Protein AF-A0A914YI29-F1 (afdb_monomer)

Solvent-accessible surface area (backbone atoms only — not comparable to full-atom values): 12952 Å² total; per-residue (Å²): 135,90,81,89,79,93,80,72,74,74,67,69,50,45,65,61,48,46,52,54,47,50,47,47,53,50,41,56,63,66,51,67,81,79,68,100,67,96,66,89,79,66,75,76,86,72,54,73,66,59,49,52,52,50,45,52,51,42,49,55,50,53,50,49,49,67,76,62,56,76,72,47,88,89,69,52,54,94,87,50,86,50,83,80,72,47,57,70,70,57,52,50,54,55,60,63,64,54,92,44,72,64,61,55,53,53,46,23,75,72,35,70,71,40,31,53,50,62,73,68,31,43,65,51,32,45,52,53,36,60,72,44,41,54,71,69,64,46,60,74,66,52,48,98,89,34,61,20,64,67,35,38,55,49,48,39,73,76,71,46,74,60,85,78,70,95,67,59,38,25,34,33,72,75,80,63,49,76,32,44,70,95,74,48,73,98,56,94,58,90,82,54,59,65,45,81,50,52,73,65,56,50,51,52,57,62,74,76,106

Mean predicted aligned error: 15.04 Å

Radius of gyration: 23.52 Å; Cα contacts (8 Å, |Δi|>4): 156; chains: 1; bounding box: 47×65×58 Å

Structure (mmCIF, N/CA/C/O backbone):
data_AF-A0A914YI29-F1
#
_entry.id   AF-A0A914YI29-F1
#
loop_
_atom_site.group_PDB
_atom_site.id
_atom_site.type_symbol
_atom_site.label_atom_id
_atom_site.label_alt_id
_atom_site.label_comp_id
_atom_site.label_asym_id
_atom_site.label_entity_id
_atom_site.label_seq_id
_atom_site.pdbx_PDB_ins_code
_atom_site.Cartn_x
_atom_site.Cartn_y
_atom_site.Cartn_z
_atom_site.occupancy
_atom_site.B_iso_or_equiv
_atom_site.auth_seq_id
_atom_site.auth_comp_id
_atom_site.auth_asym_id
_atom_site.auth_atom_id
_atom_site.pdbx_PDB_model_num
ATOM 1 N N . MET A 1 1 ? 18.847 45.736 27.735 1.00 33.72 1 MET A N 1
ATOM 2 C CA . MET A 1 1 ? 18.338 44.422 28.172 1.00 33.72 1 MET A CA 1
ATOM 3 C C . MET A 1 1 ? 17.973 43.650 26.917 1.00 33.72 1 MET A C 1
ATOM 5 O O . MET A 1 1 ? 17.075 44.045 26.189 1.00 33.72 1 MET A O 1
ATOM 9 N N . THR A 1 2 ? 18.811 42.684 26.575 1.00 37.19 2 THR A N 1
ATOM 10 C CA . THR A 1 2 ? 18.717 41.791 25.416 1.00 37.19 2 THR A CA 1
ATOM 11 C C . THR A 1 2 ? 17.516 40.857 25.571 1.00 37.19 2 THR A C 1
ATOM 13 O O . THR A 1 2 ? 17.286 40.416 26.686 1.00 37.19 2 THR A O 1
ATOM 16 N N . PHE A 1 3 ? 16.798 40.535 24.490 1.00 27.36 3 PHE A N 1
ATOM 17 C CA . PHE A 1 3 ? 16.632 39.162 23.977 1.00 27.36 3 PHE A CA 1
ATOM 18 C C . PHE A 1 3 ? 15.954 39.184 22.593 1.00 27.36 3 PHE A C 1
ATOM 20 O O . PHE A 1 3 ? 14.854 39.693 22.409 1.00 27.36 3 PHE A O 1
ATOM 27 N N . ARG A 1 4 ? 16.680 38.634 21.609 1.00 36.56 4 ARG A N 1
ATOM 28 C CA . ARG A 1 4 ? 16.207 38.188 20.289 1.00 36.56 4 ARG A CA 1
ATOM 29 C C . ARG A 1 4 ? 15.127 37.111 20.457 1.00 36.56 4 ARG A C 1
ATOM 31 O O . ARG A 1 4 ? 15.253 36.305 21.371 1.00 36.56 4 ARG A O 1
ATOM 38 N N . LEU A 1 5 ? 14.225 36.986 19.477 1.00 33.84 5 LEU A N 1
ATOM 39 C CA . LEU A 1 5 ? 14.194 35.840 18.546 1.00 33.84 5 LEU A CA 1
ATOM 40 C C . LEU A 1 5 ? 13.129 36.041 17.449 1.00 33.84 5 LEU A C 1
ATOM 42 O O . LEU A 1 5 ? 11.947 35.775 17.629 1.00 33.84 5 LEU A O 1
ATOM 46 N N . ASN A 1 6 ? 13.608 36.460 16.273 1.00 37.84 6 ASN A N 1
ATOM 47 C CA . ASN A 1 6 ? 13.013 36.142 14.974 1.00 37.84 6 ASN A CA 1
ATOM 48 C C . ASN A 1 6 ? 12.936 34.615 14.838 1.00 37.84 6 ASN A C 1
ATOM 50 O O . ASN A 1 6 ? 13.993 33.981 14.778 1.00 37.84 6 ASN A O 1
ATOM 54 N N . LYS A 1 7 ? 11.739 34.015 14.771 1.00 36.34 7 LYS A N 1
ATOM 55 C CA . LYS A 1 7 ? 11.641 32.575 14.467 1.00 36.34 7 LYS A CA 1
ATOM 56 C C . LYS A 1 7 ? 10.339 32.068 13.835 1.00 36.34 7 LYS A C 1
ATOM 58 O O . LYS A 1 7 ? 10.074 30.884 13.936 1.00 36.34 7 LYS A O 1
ATOM 63 N N . THR A 1 8 ? 9.541 32.898 13.160 1.00 37.72 8 THR A N 1
ATOM 64 C CA . THR A 1 8 ? 8.239 32.430 12.628 1.00 37.72 8 THR A CA 1
ATOM 65 C C . THR A 1 8 ? 8.050 32.573 11.121 1.00 37.72 8 THR A C 1
ATOM 67 O O . THR A 1 8 ? 7.036 32.120 10.617 1.00 37.72 8 THR A O 1
ATOM 70 N N . SER A 1 9 ? 8.988 33.151 10.361 1.00 38.81 9 SER A N 1
ATOM 71 C CA . SER A 1 9 ? 8.825 33.255 8.895 1.00 38.81 9 SER A CA 1
ATOM 72 C C . SER A 1 9 ? 9.413 32.081 8.112 1.00 38.81 9 SER A C 1
ATOM 74 O O . SER A 1 9 ? 9.013 31.860 6.978 1.00 38.81 9 SER A O 1
ATOM 76 N N . VAL A 1 10 ? 10.355 31.341 8.698 1.00 40.69 10 VAL A N 1
ATOM 77 C CA . VAL A 1 10 ? 11.088 30.275 7.995 1.00 40.69 10 VAL A CA 1
ATOM 78 C C . VAL A 1 10 ? 10.303 28.964 7.973 1.00 40.69 10 VAL A C 1
ATOM 80 O O . VAL A 1 10 ? 10.467 28.199 7.040 1.00 40.69 10 VAL A O 1
ATOM 83 N N . GLU A 1 11 ? 9.423 28.728 8.950 1.00 41.84 11 GLU A N 1
ATOM 84 C CA . GLU A 1 11 ? 8.627 27.493 9.079 1.00 41.84 11 GLU A CA 1
ATOM 85 C C . GLU A 1 11 ? 7.406 27.458 8.134 1.00 41.84 11 GLU A C 1
ATOM 87 O O . GLU A 1 11 ? 6.948 26.389 7.741 1.00 41.84 11 GLU A O 1
ATOM 92 N N . LYS A 1 12 ? 6.924 28.638 7.717 1.00 46.75 12 LYS A N 1
ATOM 93 C CA . LYS A 1 12 ? 5.677 28.857 6.957 1.00 46.75 12 LYS A CA 1
ATOM 94 C C . LYS A 1 12 ? 5.705 28.315 5.528 1.00 46.75 12 LYS A C 1
ATOM 96 O O . LYS A 1 12 ? 4.697 27.825 5.039 1.00 46.75 12 LYS A O 1
ATOM 101 N N . ASP A 1 13 ? 6.866 28.357 4.881 1.00 53.09 13 ASP A N 1
ATOM 102 C CA . ASP A 1 13 ? 7.056 27.845 3.518 1.00 53.09 13 ASP A CA 1
ATOM 103 C C . ASP A 1 13 ? 7.507 26.380 3.497 1.00 53.09 13 ASP A C 1
ATOM 105 O O . ASP A 1 13 ? 7.522 25.750 2.442 1.00 53.09 13 ASP A O 1
ATOM 109 N N . VAL A 1 14 ? 7.880 25.806 4.649 1.00 54.84 14 VAL A N 1
ATOM 110 C CA . VAL A 1 14 ? 8.603 24.529 4.684 1.00 54.84 14 VAL A CA 1
ATOM 111 C C . VAL A 1 14 ? 7.781 23.425 4.059 1.00 54.84 14 VAL A C 1
ATOM 113 O O . VAL A 1 14 ? 8.337 22.692 3.269 1.00 54.84 14 VAL A O 1
ATOM 116 N N . HIS A 1 15 ? 6.484 23.288 4.324 1.00 56.03 15 HIS A N 1
ATOM 117 C CA . HIS A 1 15 ? 5.750 22.095 3.882 1.00 56.03 15 HIS A CA 1
ATOM 118 C C . HIS A 1 15 ? 5.372 22.098 2.394 1.00 56.03 15 HIS A C 1
ATOM 120 O O . HIS A 1 15 ? 5.515 21.068 1.734 1.00 56.03 15 HIS A O 1
ATOM 126 N N . VAL A 1 16 ? 4.946 23.238 1.839 1.00 60.00 16 VAL A N 1
ATOM 127 C CA . VAL A 1 16 ? 4.650 23.367 0.398 1.00 60.00 16 VAL A CA 1
ATOM 128 C C . VAL A 1 16 ? 5.946 23.417 -0.407 1.00 60.00 16 VAL A C 1
ATOM 130 O O . VAL A 1 16 ? 6.04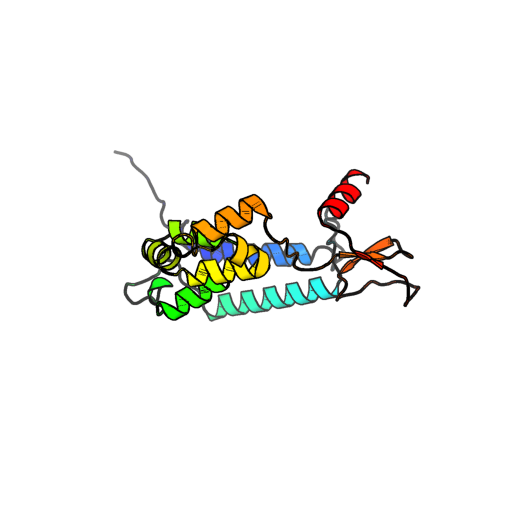6 22.752 -1.441 1.00 60.00 16 VAL A O 1
ATOM 133 N N . SER A 1 17 ? 6.964 24.123 0.100 1.00 62.38 17 SER A N 1
ATOM 134 C CA . SER A 1 17 ? 8.313 24.084 -0.463 1.00 62.38 17 SER A CA 1
ATOM 135 C C . SER A 1 17 ? 8.890 22.672 -0.390 1.00 62.38 17 SER A C 1
ATOM 137 O O . SER A 1 17 ? 9.366 22.188 -1.401 1.00 62.38 17 SER A O 1
ATOM 139 N N . THR A 1 18 ? 8.721 21.940 0.717 1.00 70.62 18 THR A N 1
ATOM 140 C CA . THR A 1 18 ? 9.163 20.539 0.863 1.00 70.62 18 THR A CA 1
ATOM 141 C C . THR A 1 18 ? 8.422 19.630 -0.106 1.00 70.62 18 THR A C 1
ATOM 143 O O . THR A 1 18 ? 9.051 18.786 -0.724 1.00 70.62 18 THR A O 1
ATOM 146 N N . ALA A 1 19 ? 7.107 19.776 -0.293 1.00 69.50 19 ALA A N 1
ATOM 147 C CA . ALA A 1 19 ? 6.370 18.957 -1.255 1.00 69.50 19 ALA A CA 1
ATOM 148 C C . ALA A 1 19 ? 6.844 19.216 -2.695 1.00 69.50 19 ALA A C 1
ATOM 150 O O . ALA A 1 19 ? 7.154 18.274 -3.425 1.00 69.50 19 ALA A O 1
ATOM 151 N N . ARG A 1 20 ? 6.969 20.489 -3.089 1.00 75.00 20 ARG A N 1
ATOM 152 C CA . ARG A 1 20 ? 7.483 20.883 -4.409 1.00 75.00 20 ARG A CA 1
ATOM 153 C C . ARG A 1 20 ? 8.946 20.464 -4.589 1.00 75.00 20 ARG A C 1
ATOM 155 O O . ARG A 1 20 ? 9.303 19.949 -5.642 1.00 75.00 20 ARG A O 1
ATOM 162 N N . GLU A 1 21 ? 9.773 20.622 -3.564 1.00 76.75 21 GLU A N 1
ATOM 163 C CA . GLU A 1 21 ? 11.173 20.197 -3.527 1.00 76.75 21 GLU A CA 1
ATOM 164 C C . GLU A 1 21 ? 11.288 18.678 -3.631 1.00 76.75 21 GLU A C 1
ATOM 166 O O . GLU A 1 21 ? 12.097 18.198 -4.410 1.00 76.75 21 GLU A O 1
ATOM 171 N N . LEU A 1 22 ? 10.463 17.904 -2.924 1.00 78.06 22 LEU A N 1
ATOM 172 C CA . LEU A 1 22 ? 10.454 16.444 -3.007 1.00 78.06 22 LEU A CA 1
ATOM 173 C C . LEU A 1 22 ? 10.064 15.966 -4.407 1.00 78.06 22 LEU A C 1
ATOM 175 O O . LEU A 1 22 ? 10.739 15.088 -4.945 1.00 78.06 22 LEU A O 1
ATOM 179 N N . VAL A 1 23 ? 9.025 16.554 -5.011 1.00 78.25 23 VAL A N 1
ATOM 180 C C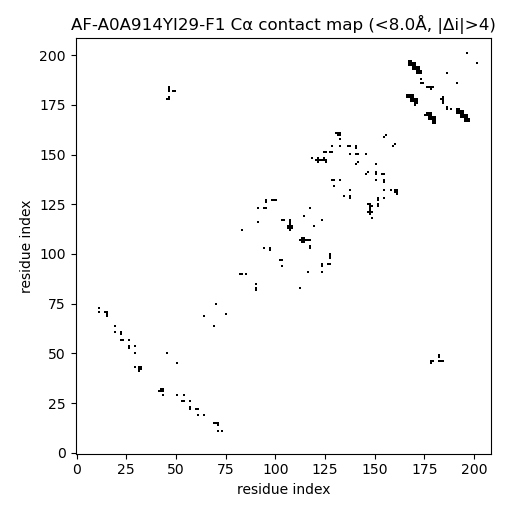A . VAL A 1 23 ? 8.595 16.215 -6.379 1.00 78.25 23 VAL A CA 1
ATOM 181 C C . VAL A 1 23 ? 9.669 16.604 -7.397 1.00 78.25 23 VAL A C 1
ATOM 183 O O . VAL A 1 23 ? 10.024 15.787 -8.245 1.00 78.25 23 VAL A O 1
ATOM 186 N N . ASN A 1 24 ? 10.265 17.792 -7.269 1.00 75.00 24 ASN A N 1
ATOM 187 C CA . ASN A 1 24 ? 11.366 18.232 -8.129 1.00 75.00 24 ASN A CA 1
ATOM 188 C C . ASN A 1 24 ? 12.625 17.379 -7.941 1.00 75.00 24 ASN A C 1
ATOM 190 O O . ASN A 1 24 ? 13.273 17.005 -8.913 1.00 75.00 24 ASN A O 1
ATOM 194 N N . ARG A 1 25 ? 12.983 17.028 -6.705 1.00 74.62 25 ARG A N 1
ATOM 195 C CA . ARG A 1 25 ? 14.146 16.186 -6.395 1.00 74.62 25 ARG A CA 1
ATOM 196 C C . ARG A 1 25 ? 13.960 14.770 -6.924 1.00 74.62 25 ARG A C 1
ATOM 198 O O . ARG A 1 25 ? 14.922 14.146 -7.361 1.00 74.62 25 ARG A O 1
ATOM 205 N N . PHE A 1 26 ? 12.732 14.263 -6.890 1.00 74.50 26 PHE A N 1
ATOM 206 C CA . PHE A 1 26 ? 12.396 12.984 -7.495 1.00 74.50 26 PHE A CA 1
ATOM 207 C C . PHE A 1 26 ? 12.487 13.058 -9.027 1.00 74.50 26 PHE A C 1
ATOM 209 O O . PHE A 1 26 ? 13.208 12.257 -9.613 1.00 74.50 26 PHE A O 1
ATOM 216 N N . GLY A 1 27 ? 11.869 14.059 -9.665 1.00 68.31 27 GLY A N 1
ATOM 217 C CA . GLY A 1 27 ? 11.932 14.262 -11.119 1.00 68.31 27 GLY A CA 1
ATOM 218 C C . GLY A 1 27 ? 13.358 14.468 -11.643 1.00 68.31 27 GLY A C 1
ATOM 219 O O . GLY A 1 27 ? 13.805 13.739 -12.520 1.00 68.31 27 GLY A O 1
ATOM 220 N N . THR A 1 28 ? 14.132 15.368 -11.034 1.00 70.62 28 THR A N 1
ATOM 221 C CA . THR A 1 28 ? 15.552 15.588 -11.383 1.00 70.62 28 THR A CA 1
ATOM 222 C C . THR A 1 28 ? 16.412 14.340 -11.157 1.00 70.62 28 THR A C 1
ATOM 224 O O . THR A 1 28 ? 17.338 14.071 -11.921 1.00 70.62 28 THR A O 1
ATOM 227 N N . GLY A 1 29 ? 16.084 13.527 -10.147 1.00 64.00 29 GLY A N 1
ATOM 228 C CA . GLY A 1 29 ? 16.699 12.218 -9.926 1.00 64.00 29 GLY A CA 1
ATOM 229 C C . GLY A 1 29 ? 16.414 11.200 -11.039 1.00 64.00 29 GLY A C 1
ATOM 230 O O . GLY A 1 29 ? 17.231 10.305 -11.254 1.00 64.00 29 GLY A O 1
ATOM 231 N N . LEU A 1 30 ? 15.299 11.353 -11.760 1.00 63.44 30 LEU A N 1
ATOM 232 C CA . LEU A 1 30 ? 14.899 10.540 -12.914 1.00 63.44 30 LEU A CA 1
ATOM 233 C C . LEU A 1 30 ? 15.433 11.070 -14.259 1.00 63.44 30 LEU A C 1
ATOM 235 O O . LEU A 1 30 ? 15.471 10.328 -15.236 1.00 63.44 30 LEU A O 1
ATOM 239 N N . GLU A 1 31 ? 15.873 12.324 -14.339 1.00 64.38 31 GLU A N 1
ATOM 240 C CA . GLU A 1 31 ? 16.413 12.924 -15.574 1.00 64.38 31 GLU A CA 1
ATOM 241 C C . GLU A 1 31 ? 17.914 12.663 -15.782 1.00 64.38 31 GLU A C 1
ATOM 243 O O . GLU A 1 31 ? 18.455 12.963 -16.851 1.00 64.38 31 GLU A O 1
ATOM 248 N N . GLY A 1 32 ? 18.585 12.057 -14.794 1.00 53.44 32 GLY A N 1
ATOM 249 C CA . GLY A 1 32 ? 20.039 11.866 -14.697 1.00 53.44 32 GLY A CA 1
ATOM 250 C C . GLY A 1 32 ? 20.739 11.057 -15.800 1.00 53.44 32 GLY A C 1
ATOM 251 O O . GLY A 1 32 ? 21.874 10.643 -15.592 1.00 53.44 32 GLY A O 1
ATOM 252 N N . ASN A 1 33 ? 20.112 10.824 -16.957 1.00 49.88 33 ASN A N 1
ATOM 253 C CA . ASN A 1 33 ? 20.742 10.212 -18.132 1.00 49.88 33 ASN A CA 1
ATOM 254 C C . ASN A 1 33 ? 20.257 10.746 -19.498 1.00 49.88 33 ASN A C 1
ATOM 256 O O . ASN A 1 33 ? 20.594 10.144 -20.516 1.00 49.88 33 ASN A O 1
ATOM 260 N N . ILE A 1 34 ? 19.498 11.847 -19.578 1.00 47.50 34 ILE A N 1
ATOM 261 C CA . ILE A 1 34 ? 18.948 12.295 -20.879 1.00 47.50 34 ILE A CA 1
ATOM 262 C C . ILE A 1 34 ? 19.820 13.361 -21.570 1.00 47.50 34 ILE A C 1
ATOM 264 O O . ILE A 1 34 ? 19.750 13.513 -22.787 1.00 47.50 34 ILE A O 1
ATOM 268 N N . ALA A 1 35 ? 20.720 14.042 -20.856 1.00 39.81 35 ALA A N 1
ATOM 269 C CA . ALA A 1 35 ? 21.526 15.110 -21.450 1.00 39.81 35 ALA A CA 1
ATOM 270 C C . ALA A 1 35 ? 22.974 15.114 -20.944 1.00 39.81 35 ALA A C 1
ATOM 272 O O . ALA A 1 35 ? 23.287 15.823 -19.999 1.00 39.81 35 ALA A O 1
ATOM 273 N N . GLY A 1 36 ? 23.844 14.319 -21.579 1.00 40.59 36 GLY A N 1
ATOM 274 C CA . GLY A 1 36 ? 25.259 14.618 -21.885 1.00 40.59 36 GLY A CA 1
ATOM 275 C C . GLY A 1 36 ? 26.197 15.304 -20.871 1.00 40.59 36 GLY A C 1
ATOM 276 O O . GLY A 1 36 ? 27.252 15.766 -21.298 1.00 40.59 36 GLY A O 1
ATOM 277 N N . VAL A 1 37 ? 25.881 15.396 -19.578 1.00 39.06 37 VAL A N 1
ATOM 278 C CA . VAL A 1 37 ? 26.699 16.093 -18.575 1.00 39.06 37 VAL A CA 1
ATOM 279 C C . VAL A 1 37 ? 27.189 15.104 -17.524 1.00 39.06 37 VAL A C 1
ATOM 281 O O . VAL A 1 37 ? 26.423 14.473 -16.799 1.00 39.06 37 VAL A O 1
ATOM 284 N N . THR A 1 38 ? 28.511 14.975 -17.469 1.00 38.50 38 THR A N 1
ATOM 285 C CA . THR A 1 38 ? 29.280 14.073 -16.615 1.00 38.50 38 THR A CA 1
ATOM 286 C C . THR A 1 38 ? 29.156 14.450 -15.132 1.00 38.50 38 THR A C 1
ATOM 288 O O . THR A 1 38 ? 29.953 15.221 -14.609 1.00 38.50 38 THR A O 1
ATOM 291 N N . PHE A 1 39 ? 28.186 13.861 -14.435 1.00 39.09 39 PHE A N 1
ATOM 292 C CA . PHE A 1 39 ? 28.189 13.692 -12.974 1.00 39.09 39 PHE A CA 1
ATOM 293 C C . PHE A 1 39 ? 28.214 12.190 -12.644 1.00 39.09 39 PHE A C 1
ATOM 295 O O . PHE A 1 39 ? 27.844 11.383 -13.501 1.00 39.09 39 PHE A O 1
ATOM 302 N N . PRO A 1 40 ? 28.702 11.762 -11.460 1.00 40.06 40 PRO A N 1
ATOM 303 C CA . PRO A 1 40 ? 28.999 10.358 -11.191 1.00 40.06 40 PRO A CA 1
ATOM 304 C C . PRO A 1 40 ? 27.724 9.506 -11.233 1.00 40.06 40 PRO A C 1
ATOM 306 O O . PRO A 1 40 ? 26.950 9.462 -10.283 1.00 40.06 40 PRO A O 1
ATOM 309 N N . LYS A 1 41 ? 27.529 8.863 -12.390 1.00 41.53 41 LYS A N 1
ATOM 310 C CA . LYS A 1 41 ? 26.745 7.667 -12.723 1.00 41.53 41 LYS A CA 1
ATOM 311 C C . LYS A 1 41 ? 25.781 7.182 -11.628 1.00 41.53 41 LYS A C 1
ATOM 313 O O . LYS A 1 41 ? 25.932 6.079 -11.106 1.00 41.53 41 LYS A O 1
ATOM 318 N N . ARG A 1 42 ? 24.727 7.948 -11.333 1.00 44.72 42 ARG A N 1
ATOM 319 C CA . ARG A 1 42 ? 23.535 7.389 -10.680 1.00 44.72 42 ARG A CA 1
ATOM 320 C C . ARG A 1 42 ? 22.725 6.699 -11.775 1.00 44.72 42 ARG A C 1
ATOM 322 O O . ARG A 1 42 ? 21.900 7.308 -12.438 1.00 44.72 42 ARG A O 1
ATOM 329 N N . SER A 1 43 ? 23.065 5.438 -12.043 1.00 47.50 43 SER A N 1
ATOM 330 C CA . SER A 1 43 ? 22.349 4.595 -13.001 1.00 47.50 43 SER A CA 1
ATOM 331 C C . SER A 1 43 ? 20.890 4.493 -12.572 1.00 47.50 43 SER A C 1
ATOM 333 O O . SER A 1 43 ? 20.586 3.806 -11.599 1.00 47.50 43 SER A O 1
ATOM 335 N N . ILE A 1 44 ? 19.989 5.163 -13.285 1.00 51.47 44 ILE A N 1
ATOM 336 C CA . ILE A 1 44 ? 18.557 4.917 -13.141 1.00 51.47 44 ILE A CA 1
ATOM 337 C C . ILE A 1 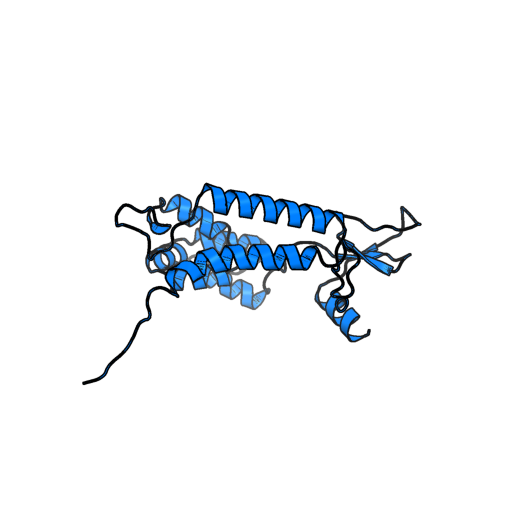44 ? 18.321 3.487 -13.623 1.00 51.47 44 ILE A C 1
ATOM 339 O O . ILE A 1 44 ? 18.462 3.181 -14.805 1.00 51.47 44 ILE A O 1
ATOM 343 N N . VAL A 1 45 ? 18.044 2.590 -12.682 1.00 51.47 45 VAL A N 1
ATOM 344 C CA . VAL A 1 45 ? 17.647 1.214 -12.973 1.00 51.47 45 VAL A CA 1
ATOM 345 C C . VAL A 1 45 ? 16.153 1.271 -13.279 1.00 51.47 45 VAL A C 1
ATOM 347 O O . VAL A 1 45 ? 15.357 1.530 -12.382 1.00 51.47 45 VAL A O 1
ATOM 350 N N . GLY A 1 46 ? 15.774 1.129 -14.549 1.00 56.91 46 GLY A N 1
ATOM 351 C CA . GLY A 1 46 ? 14.407 1.395 -15.008 1.00 56.91 46 GLY A CA 1
ATOM 352 C C . GLY A 1 46 ? 14.242 1.202 -16.513 1.00 56.91 46 GLY A C 1
ATOM 353 O O . GLY A 1 46 ? 15.208 1.351 -17.260 1.00 56.91 46 GLY A O 1
ATOM 354 N N . SER A 1 47 ? 13.027 0.898 -16.983 1.00 64.06 47 SER A N 1
ATOM 355 C CA . SER A 1 47 ? 12.721 1.040 -18.413 1.00 64.06 47 SER A CA 1
ATOM 356 C C . SER A 1 47 ? 12.537 2.532 -18.754 1.00 64.06 47 SER A C 1
ATOM 358 O O . SER A 1 47 ? 11.982 3.276 -17.938 1.00 64.06 47 SER A O 1
ATOM 360 N N . PRO A 1 48 ? 12.941 3.001 -19.951 1.00 65.69 48 PRO A N 1
ATOM 361 C CA . PRO A 1 48 ? 12.716 4.392 -20.365 1.00 65.69 48 PRO A CA 1
ATOM 362 C C . PRO A 1 48 ? 11.235 4.803 -20.334 1.00 65.69 48 PRO A C 1
ATOM 364 O O . PRO A 1 48 ? 10.908 5.961 -20.087 1.00 65.69 48 PRO A O 1
ATOM 367 N N . GLN A 1 49 ? 10.334 3.837 -20.537 1.00 66.06 49 GLN A N 1
ATOM 368 C CA . GLN A 1 49 ? 8.889 4.039 -20.470 1.00 66.06 49 GLN A CA 1
ATOM 369 C C . GLN A 1 49 ? 8.425 4.374 -19.045 1.00 66.06 49 GLN A C 1
ATOM 371 O O . GLN A 1 49 ? 7.705 5.356 -18.871 1.00 66.06 49 GLN A O 1
ATOM 376 N N . ILE A 1 50 ? 8.901 3.644 -18.026 1.00 68.00 50 ILE A N 1
ATOM 377 C CA . ILE A 1 50 ? 8.587 3.928 -16.612 1.00 68.00 50 ILE A CA 1
ATOM 378 C C . ILE A 1 50 ? 9.066 5.331 -16.237 1.00 68.00 50 ILE A C 1
ATOM 380 O O . ILE A 1 50 ? 8.320 6.101 -15.636 1.00 68.00 50 ILE A O 1
ATOM 384 N N . VAL A 1 51 ? 10.288 5.685 -16.639 1.00 72.06 51 VAL A N 1
ATOM 385 C CA . VAL A 1 51 ? 10.861 7.012 -16.371 1.00 72.06 51 VAL A CA 1
ATOM 386 C C . VAL A 1 51 ? 9.997 8.110 -16.996 1.00 72.06 51 VAL A C 1
ATOM 388 O O . VAL A 1 51 ? 9.631 9.062 -16.312 1.00 72.06 51 VAL A O 1
ATOM 391 N N . SER A 1 52 ? 9.589 7.950 -18.259 1.00 74.06 52 SER A N 1
ATOM 392 C CA . SER A 1 52 ? 8.720 8.924 -18.935 1.00 74.06 52 SER A CA 1
ATOM 393 C C . SER A 1 52 ? 7.342 9.067 -18.274 1.00 74.06 52 SER A C 1
ATOM 395 O O . SER A 1 52 ? 6.843 10.180 -18.116 1.00 74.06 52 SER A O 1
ATOM 397 N N . GLN A 1 53 ? 6.747 7.959 -17.819 1.00 78.44 53 GLN A N 1
ATOM 398 C CA . GLN A 1 53 ? 5.458 7.964 -17.128 1.00 78.44 53 GLN A CA 1
ATOM 399 C C . GLN A 1 53 ? 5.552 8.651 -15.760 1.00 78.44 53 GLN A C 1
ATOM 401 O O . GLN A 1 53 ? 4.663 9.419 -15.379 1.00 78.44 53 GLN A O 1
ATOM 406 N N . GLN A 1 54 ? 6.630 8.392 -15.018 1.00 78.56 54 GLN A N 1
ATOM 407 C CA . GLN A 1 54 ? 6.871 9.019 -13.722 1.00 78.56 54 GLN A CA 1
ATOM 408 C C . GLN A 1 54 ? 7.141 10.518 -13.864 1.00 78.56 54 GLN A C 1
ATOM 410 O O . GLN A 1 54 ? 6.554 11.294 -13.115 1.00 78.56 54 GLN A O 1
ATOM 415 N N . LEU A 1 55 ? 7.919 10.941 -14.867 1.00 80.50 55 LEU A N 1
ATOM 416 C CA . LEU A 1 55 ? 8.123 12.360 -15.180 1.00 80.50 55 LEU A CA 1
ATOM 417 C C . LEU A 1 55 ? 6.805 13.066 -15.527 1.00 80.50 55 LEU A C 1
ATOM 419 O O . LEU A 1 55 ? 6.527 14.138 -14.990 1.00 80.50 55 LEU A O 1
ATOM 423 N N . GLY A 1 56 ? 5.950 12.442 -16.344 1.00 81.62 56 GLY A N 1
ATOM 424 C CA . GLY A 1 56 ? 4.616 12.978 -16.637 1.00 81.62 56 GLY A CA 1
ATOM 425 C C . GLY A 1 56 ? 3.740 13.095 -15.385 1.00 81.62 56 GLY A C 1
ATOM 426 O O . GLY A 1 56 ? 3.057 14.096 -15.189 1.00 81.62 56 GLY A O 1
ATOM 427 N N . SER A 1 57 ? 3.813 12.111 -14.485 1.00 82.50 57 SER A N 1
ATOM 428 C CA . SER A 1 57 ? 3.103 12.154 -13.201 1.00 82.50 57 SER A CA 1
ATOM 429 C C . SER A 1 57 ? 3.614 13.283 -12.301 1.00 82.50 57 SER A C 1
ATOM 431 O O . SER A 1 57 ? 2.811 13.981 -11.686 1.00 82.50 57 SER A O 1
ATOM 433 N N . CYS A 1 58 ? 4.931 13.508 -12.253 1.00 82.25 58 CYS A N 1
ATOM 434 C CA . CYS A 1 58 ? 5.526 14.636 -11.538 1.00 82.25 58 CYS A CA 1
ATOM 435 C C . CYS A 1 58 ? 5.065 15.978 -12.106 1.00 82.25 58 CYS A C 1
ATOM 437 O O . CYS A 1 58 ? 4.680 16.842 -11.323 1.00 82.25 58 CYS A O 1
ATOM 439 N N . SER A 1 59 ? 5.044 16.133 -13.434 1.00 82.94 59 SER A N 1
ATOM 440 C CA . SER A 1 59 ? 4.537 17.347 -14.086 1.00 82.94 59 SER A CA 1
ATOM 441 C C . SER A 1 59 ? 3.093 17.627 -13.678 1.00 82.94 59 SER A C 1
ATOM 443 O O . SER A 1 59 ? 2.807 18.692 -13.144 1.00 82.94 59 SER A O 1
ATOM 445 N N . ASN A 1 60 ? 2.212 16.630 -13.800 1.00 86.94 60 ASN A N 1
ATOM 446 C CA . ASN A 1 60 ? 0.804 16.772 -13.425 1.00 86.94 60 ASN A CA 1
ATOM 447 C C . ASN A 1 60 ? 0.629 17.165 -11.948 1.00 86.94 60 ASN A C 1
ATOM 449 O O . ASN A 1 60 ? -0.253 17.949 -11.604 1.00 86.94 60 ASN A O 1
ATOM 453 N N . LEU A 1 61 ? 1.459 16.618 -11.053 1.00 83.06 61 LEU A N 1
ATOM 454 C CA . LEU A 1 61 ? 1.435 16.977 -9.635 1.00 83.06 61 LEU A CA 1
ATOM 455 C C . LEU A 1 61 ? 1.917 18.411 -9.397 1.00 83.06 61 LEU A C 1
ATOM 457 O O . LEU A 1 61 ? 1.340 19.109 -8.566 1.00 83.06 61 LEU A O 1
ATOM 461 N N . LEU A 1 62 ? 2.946 18.865 -10.114 1.00 82.44 62 LEU A N 1
ATOM 462 C CA . LEU A 1 62 ? 3.426 20.246 -10.034 1.00 82.44 62 LEU A CA 1
ATOM 463 C C . LEU A 1 62 ? 2.384 21.238 -10.561 1.00 82.44 62 LEU A C 1
ATOM 465 O O . LEU A 1 62 ? 2.200 22.293 -9.944 1.00 82.44 62 LEU A O 1
ATOM 469 N N . ASP A 1 63 ? 1.672 20.881 -11.629 1.00 83.81 63 ASP A N 1
ATOM 470 C CA . ASP A 1 63 ? 0.559 21.664 -12.170 1.00 83.81 63 ASP A CA 1
ATOM 471 C C . ASP A 1 63 ? -0.574 21.756 -11.141 1.00 83.81 63 ASP A C 1
ATOM 473 O O . ASP A 1 63 ? -0.986 22.854 -10.771 1.00 83.81 63 ASP A O 1
ATOM 477 N N . LEU A 1 64 ? -0.978 20.625 -10.548 1.00 82.69 64 LEU A N 1
ATOM 478 C CA . LEU A 1 64 ? -1.984 20.588 -9.481 1.00 82.69 64 LEU A CA 1
ATOM 479 C C . LEU A 1 64 ? -1.594 21.426 -8.256 1.00 82.69 64 LEU A C 1
ATOM 481 O O . LEU A 1 64 ? -2.435 22.146 -7.718 1.00 82.69 64 LEU A O 1
ATOM 485 N N . ILE A 1 65 ? -0.338 21.352 -7.799 1.00 80.06 65 ILE A N 1
ATOM 486 C CA . ILE A 1 65 ? 0.157 22.165 -6.673 1.00 80.06 65 ILE A CA 1
ATOM 487 C C . ILE A 1 65 ? 0.099 23.656 -7.027 1.00 80.06 65 ILE A C 1
ATOM 489 O O . ILE A 1 65 ? -0.220 24.483 -6.171 1.00 80.06 65 ILE A O 1
ATOM 493 N N . SER A 1 66 ? 0.396 24.004 -8.279 1.00 78.75 66 SER A N 1
ATOM 494 C CA . SER A 1 66 ? 0.411 25.390 -8.752 1.00 78.75 66 SER A CA 1
ATOM 495 C C . SER A 1 66 ? -0.999 25.959 -8.929 1.00 78.75 66 SER A C 1
ATOM 497 O O . SER A 1 66 ? -1.236 27.100 -8.536 1.00 78.75 66 SER A O 1
ATOM 499 N N . GLU A 1 67 ? -1.942 25.161 -9.434 1.00 77.94 67 GLU A N 1
ATOM 500 C CA . GLU A 1 67 ? -3.354 25.535 -9.579 1.00 77.94 67 GLU A CA 1
ATOM 501 C C . GLU A 1 67 ? -4.078 25.633 -8.233 1.00 77.94 67 GLU A C 1
ATOM 503 O O . GLU A 1 67 ? -4.843 26.567 -7.996 1.00 77.94 67 GLU A O 1
ATOM 508 N N . ARG A 1 68 ? -3.873 24.651 -7.347 1.00 72.38 68 ARG A N 1
ATOM 509 C CA . ARG A 1 68 ? -4.645 24.526 -6.102 1.00 72.38 68 ARG A CA 1
ATOM 510 C C . ARG A 1 68 ? -4.070 25.320 -4.937 1.00 72.38 68 ARG A C 1
ATOM 512 O O . ARG A 1 68 ? -4.800 25.503 -3.969 1.00 72.38 68 ARG A O 1
ATOM 519 N N . GLN A 1 69 ? -2.806 25.747 -5.018 1.00 68.19 69 GLN A N 1
ATOM 520 C CA . GLN A 1 69 ? -2.083 26.483 -3.970 1.00 68.19 69 GLN A CA 1
ATOM 521 C C . GLN A 1 69 ? -2.436 25.995 -2.554 1.00 68.19 69 GLN A C 1
ATOM 523 O O . GLN A 1 69 ? -3.054 26.731 -1.779 1.00 68.19 69 GLN A O 1
ATOM 528 N N . PRO A 1 70 ? -2.119 24.728 -2.223 1.00 64.69 70 PRO A N 1
ATOM 529 C CA . PRO A 1 70 ? -2.494 24.151 -0.941 1.00 64.69 70 PRO A CA 1
ATOM 530 C C . PRO A 1 70 ? -1.948 25.015 0.199 1.00 64.69 70 PRO A C 1
ATOM 532 O O . PRO A 1 70 ? -0.744 25.244 0.295 1.00 64.69 70 PRO A O 1
ATOM 535 N N . LYS A 1 71 ? -2.854 25.515 1.043 1.00 61.66 71 LYS A N 1
ATOM 536 C CA . LYS A 1 71 ? -2.510 26.341 2.201 1.00 61.66 71 LYS A CA 1
ATOM 537 C C . LYS A 1 71 ? -1.957 25.469 3.319 1.00 61.66 71 LYS A C 1
ATOM 539 O O . LYS A 1 71 ? -2.401 24.338 3.520 1.00 61.66 71 LYS A O 1
ATOM 544 N N . THR A 1 72 ? -0.991 26.003 4.053 1.00 60.41 72 THR A N 1
ATOM 545 C CA . THR A 1 72 ? -0.458 25.349 5.250 1.00 60.41 72 THR A CA 1
ATOM 546 C C . THR A 1 72 ? -1.402 25.543 6.441 1.00 60.41 72 THR A C 1
ATOM 548 O O . THR A 1 72 ? -2.232 26.450 6.433 1.00 60.41 72 THR A O 1
ATOM 551 N N . LEU A 1 73 ? -1.251 24.733 7.498 1.00 55.84 73 LEU A N 1
ATOM 552 C CA . LEU A 1 73 ? -1.984 24.902 8.769 1.00 55.84 73 LEU A CA 1
ATOM 553 C C . LEU A 1 73 ? -1.751 26.278 9.423 1.00 55.84 73 LEU A C 1
ATOM 555 O O . LEU A 1 73 ? -2.524 26.710 10.267 1.00 55.84 73 LEU A O 1
ATOM 559 N N . SER A 1 74 ? -0.674 26.973 9.056 1.00 53.75 74 SER A N 1
ATOM 560 C CA . SER A 1 74 ? -0.386 28.335 9.512 1.00 53.75 74 SER A CA 1
ATOM 561 C C . SER A 1 74 ? -1.108 29.428 8.716 1.00 53.75 74 SER A C 1
ATOM 563 O O . SER A 1 74 ? -1.224 30.542 9.219 1.00 53.75 74 SER A O 1
ATOM 565 N N . ASP A 1 75 ? -1.601 29.115 7.512 1.00 55.56 75 ASP A N 1
ATOM 566 C CA . ASP A 1 75 ? -2.355 30.028 6.636 1.00 55.56 75 ASP A CA 1
ATOM 567 C C . ASP A 1 75 ? -3.856 29.689 6.593 1.00 55.56 75 ASP A C 1
ATOM 569 O O . ASP A 1 75 ? -4.614 30.251 5.793 1.00 55.56 75 ASP A O 1
ATOM 573 N N . SER A 1 76 ? -4.289 28.729 7.415 1.00 57.31 76 SER A N 1
ATOM 574 C CA . SER A 1 76 ? -5.695 28.384 7.569 1.00 57.31 76 SER A CA 1
ATOM 575 C C . SER A 1 76 ? -6.384 29.374 8.506 1.00 57.31 76 SER A C 1
ATOM 577 O O . SER A 1 76 ? -6.037 29.481 9.680 1.00 57.31 76 SER A O 1
ATOM 579 N N . ASN A 1 77 ? -7.391 30.070 7.988 1.00 62.53 77 ASN A N 1
ATOM 580 C CA . ASN A 1 77 ? -8.389 30.784 8.787 1.00 62.53 77 ASN A CA 1
ATOM 581 C C . ASN A 1 77 ? -9.399 29.770 9.364 1.00 62.53 77 ASN A C 1
ATOM 583 O O . ASN A 1 77 ? -9.478 28.663 8.832 1.00 62.53 77 ASN A O 1
ATOM 587 N N . GLU A 1 78 ? -10.217 30.144 10.358 1.00 61.28 78 GLU A N 1
ATOM 588 C CA . GLU A 1 78 ? -11.294 29.268 10.878 1.00 61.28 78 GLU A CA 1
ATOM 589 C C . GLU A 1 78 ? -12.239 28.741 9.780 1.00 61.28 78 GLU A C 1
ATOM 591 O O . GLU A 1 78 ? -12.764 27.642 9.903 1.00 61.28 78 GLU A O 1
ATOM 596 N N . ASP A 1 79 ? -12.380 29.461 8.662 1.00 65.00 79 ASP A N 1
ATOM 597 C CA . ASP A 1 79 ? -13.190 29.044 7.505 1.00 65.00 79 ASP A CA 1
ATOM 598 C C . ASP A 1 79 ? -12.486 28.043 6.561 1.00 65.00 79 ASP A C 1
ATOM 600 O O . ASP 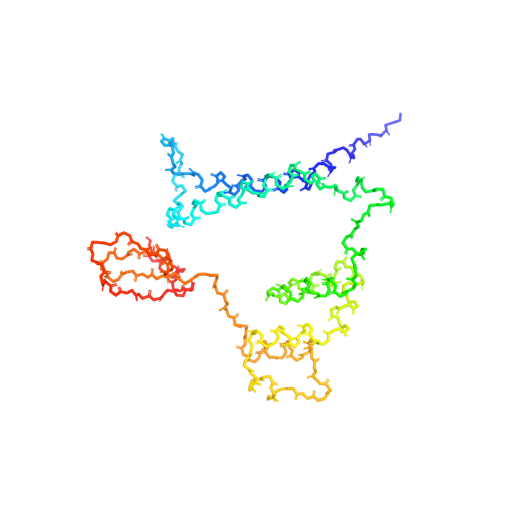A 1 79 ? -13.000 27.705 5.490 1.00 65.00 79 ASP A O 1
ATOM 604 N N . SER A 1 80 ? -11.264 27.614 6.883 1.00 68.38 80 SER A N 1
ATOM 605 C CA . SER A 1 80 ? -10.483 26.736 6.008 1.00 68.38 80 SER A CA 1
ATOM 606 C C . SER A 1 80 ? -10.883 25.287 6.209 1.00 68.38 80 SER A C 1
ATOM 608 O O . SER A 1 80 ? -10.758 24.750 7.302 1.00 68.38 80 SER A O 1
ATOM 610 N N . VAL A 1 81 ? -11.276 24.633 5.117 1.00 70.56 81 VAL A N 1
ATOM 611 C CA . VAL A 1 81 ? -11.605 23.206 5.121 1.00 70.56 81 VAL A CA 1
ATOM 612 C C . VAL A 1 81 ? -10.349 22.390 5.421 1.00 70.56 81 VAL A C 1
ATOM 614 O O . VAL A 1 81 ? -9.412 22.322 4.621 1.00 70.56 81 VAL A O 1
ATOM 617 N N . THR A 1 82 ? -10.345 21.752 6.579 1.00 74.62 82 THR A N 1
ATOM 618 C CA . THR A 1 82 ? -9.354 20.783 7.023 1.00 74.62 82 THR A CA 1
ATOM 619 C C . THR A 1 82 ? -9.766 19.371 6.617 1.00 74.62 82 THR A C 1
ATOM 621 O O . THR A 1 82 ? -10.908 19.084 6.257 1.00 74.62 82 THR A O 1
ATOM 624 N N . PHE A 1 83 ? -8.825 18.434 6.696 1.00 76.75 83 PHE A N 1
ATOM 625 C CA . PHE A 1 83 ? -9.117 17.026 6.432 1.00 76.75 83 PHE A CA 1
ATOM 626 C C . PHE A 1 83 ? -10.181 16.445 7.384 1.00 76.75 83 PHE A C 1
ATOM 628 O O . PHE A 1 83 ? -10.874 15.499 7.017 1.00 76.75 83 PHE A O 1
ATOM 635 N N . LEU A 1 84 ? -10.325 17.009 8.589 1.00 79.50 84 LEU A N 1
ATOM 636 C CA . LEU A 1 84 ? -11.314 16.580 9.581 1.00 79.50 84 LEU A CA 1
ATOM 637 C C . LEU A 1 84 ? -12.727 17.104 9.286 1.00 79.50 84 LEU A C 1
ATOM 639 O O . LEU A 1 84 ? -13.689 16.527 9.787 1.00 79.50 84 LEU A O 1
ATOM 643 N N . ASP A 1 85 ? -12.859 18.122 8.431 1.00 81.62 85 ASP A N 1
ATOM 644 C CA . ASP A 1 85 ? -14.155 18.655 7.985 1.00 81.62 85 ASP A CA 1
ATOM 645 C C . ASP A 1 85 ? -14.815 17.778 6.912 1.00 81.62 85 ASP A C 1
ATOM 647 O O . ASP A 1 85 ? -15.977 17.969 6.544 1.00 81.62 85 ASP A O 1
ATOM 651 N N . LEU A 1 86 ? -14.086 16.782 6.400 1.00 84.88 86 LEU A N 1
ATOM 652 C CA . LEU A 1 86 ? -14.652 15.774 5.517 1.00 84.88 86 LEU A CA 1
ATOM 653 C C . LEU A 1 86 ? -15.641 14.882 6.289 1.00 84.88 86 LEU A C 1
ATOM 655 O O . LEU A 1 86 ? -15.369 14.486 7.425 1.00 84.88 86 LEU A O 1
ATOM 659 N N . PRO A 1 87 ? -16.758 14.461 5.664 1.00 85.44 87 PRO A N 1
ATOM 660 C CA . PRO A 1 87 ? -17.660 13.489 6.267 1.00 85.44 87 PRO A CA 1
ATOM 661 C C . PRO A 1 87 ? -16.910 12.226 6.701 1.00 85.44 87 PRO A C 1
ATOM 663 O O . PRO A 1 87 ? -16.028 11.729 5.988 1.00 85.44 87 PRO A O 1
ATOM 666 N N . LYS A 1 88 ? -17.288 11.668 7.855 1.00 80.94 88 LYS A N 1
ATOM 667 C CA . LYS A 1 88 ? -16.611 10.510 8.464 1.00 80.94 88 LYS A CA 1
ATOM 668 C C . LYS A 1 88 ? -16.522 9.324 7.505 1.00 80.94 88 LYS A C 1
ATOM 670 O O . LYS A 1 88 ? -15.536 8.588 7.517 1.00 80.94 88 LYS A O 1
ATOM 675 N N . GLU A 1 89 ? -17.510 9.147 6.634 1.00 81.94 89 GLU A N 1
ATOM 676 C CA . GLU A 1 89 ? -17.556 8.098 5.615 1.00 81.94 89 GLU A CA 1
ATOM 677 C C . GLU A 1 89 ? -16.456 8.271 4.559 1.00 81.94 89 GLU A C 1
ATOM 679 O O . GLU A 1 89 ? -15.887 7.281 4.091 1.00 81.94 89 GLU A O 1
ATOM 684 N N . VAL A 1 90 ? -16.133 9.517 4.193 1.00 85.31 90 VAL A N 1
ATOM 685 C CA . VAL A 1 90 ? -15.063 9.848 3.241 1.00 85.31 90 VAL A CA 1
ATOM 686 C C . VAL A 1 90 ? -13.706 9.579 3.877 1.00 85.31 90 VAL A C 1
ATOM 688 O O . VAL A 1 90 ? -12.901 8.854 3.293 1.00 85.31 90 VAL A O 1
ATOM 691 N N . ILE A 1 91 ? -13.490 10.062 5.103 1.00 85.88 91 ILE A N 1
ATOM 692 C CA . ILE A 1 91 ? -12.268 9.794 5.874 1.00 85.88 91 ILE A CA 1
ATOM 693 C C . ILE A 1 91 ? -12.061 8.280 6.022 1.00 85.88 91 ILE A C 1
ATOM 695 O O . ILE A 1 91 ? -10.983 7.763 5.742 1.00 85.88 91 ILE A O 1
ATOM 699 N N . SER A 1 92 ? -13.121 7.540 6.351 1.00 81.81 92 SER A N 1
ATOM 700 C CA . SER A 1 92 ? -13.076 6.077 6.471 1.00 81.81 92 SER A CA 1
ATOM 701 C C . SER A 1 92 ? -12.691 5.396 5.158 1.00 81.81 92 SER A C 1
ATOM 703 O O . SER A 1 92 ? -11.899 4.455 5.158 1.00 81.81 92 SER A O 1
ATOM 705 N N . LYS A 1 93 ? -13.215 5.865 4.017 1.00 84.06 93 LYS A N 1
ATOM 706 C CA . LYS A 1 93 ? -12.820 5.351 2.697 1.00 84.06 93 LYS A CA 1
ATOM 707 C C . LYS A 1 93 ? -11.349 5.621 2.396 1.00 84.06 93 LYS A C 1
ATOM 709 O O . LYS A 1 93 ? -10.712 4.753 1.807 1.00 84.06 93 LYS A O 1
ATOM 714 N N . ILE A 1 94 ? -10.822 6.778 2.790 1.00 86.50 94 ILE A N 1
ATOM 715 C CA . ILE A 1 94 ? -9.403 7.115 2.626 1.00 86.50 94 ILE A CA 1
ATOM 716 C C . ILE A 1 94 ? -8.544 6.188 3.496 1.00 86.50 94 ILE A C 1
ATOM 718 O O . ILE A 1 94 ? -7.618 5.564 2.984 1.00 86.50 94 ILE A O 1
ATOM 722 N N . LEU A 1 95 ? -8.902 5.996 4.770 1.00 84.50 95 LEU A N 1
ATOM 723 C CA . LEU A 1 95 ? -8.191 5.086 5.677 1.00 84.50 95 LEU A CA 1
ATOM 724 C C . LEU A 1 95 ? -8.222 3.626 5.190 1.00 84.50 95 LEU A C 1
ATOM 726 O O . LEU A 1 95 ? -7.220 2.927 5.288 1.00 84.50 95 LEU A O 1
ATOM 730 N N . GLN A 1 96 ? -9.324 3.175 4.576 1.00 81.88 96 GLN A N 1
ATOM 731 C CA . GLN A 1 96 ? -9.426 1.842 3.954 1.00 81.88 96 GLN A CA 1
ATOM 732 C C . GLN A 1 96 ? -8.503 1.635 2.745 1.00 81.88 96 GLN A C 1
ATOM 734 O O . GLN A 1 96 ? -8.367 0.502 2.277 1.00 81.88 96 GLN A O 1
ATOM 739 N N . LYS A 1 97 ? -7.947 2.709 2.177 1.00 81.62 97 LYS A N 1
ATOM 740 C CA . LYS A 1 97 ? -7.013 2.643 1.047 1.00 81.62 97 LYS A CA 1
ATOM 741 C C . LYS A 1 97 ? -5.557 2.584 1.490 1.00 81.62 97 LYS A C 1
ATOM 743 O O . LYS A 1 97 ? -4.703 2.368 0.635 1.00 81.62 97 LYS A O 1
ATOM 748 N N . LEU A 1 98 ? -5.275 2.750 2.783 1.00 80.88 98 LEU A N 1
ATOM 749 C CA . LEU A 1 98 ? -3.924 2.577 3.294 1.00 80.88 98 LEU A CA 1
ATOM 750 C C . LEU A 1 98 ? -3.503 1.109 3.132 1.00 80.88 98 LEU A C 1
ATOM 752 O O . LEU A 1 98 ? -4.247 0.218 3.550 1.00 80.88 98 LEU A O 1
ATOM 756 N N . PRO A 1 99 ? -2.336 0.850 2.517 1.00 70.94 99 PRO A N 1
ATOM 757 C CA . PRO A 1 99 ? -1.893 -0.511 2.237 1.00 70.94 99 PRO A CA 1
ATOM 758 C C . PRO A 1 99 ? -1.421 -1.239 3.499 1.00 70.94 99 PRO A C 1
ATOM 760 O O . PRO A 1 99 ? -1.485 -2.462 3.545 1.00 70.94 99 PRO A O 1
ATOM 763 N N . ASP A 1 100 ? -0.988 -0.495 4.524 1.00 81.00 100 ASP A N 1
ATOM 764 C CA . ASP A 1 100 ? -0.285 -1.049 5.675 1.00 81.00 100 ASP A CA 1
ATOM 765 C C . ASP A 1 100 ? -0.901 -0.648 7.017 1.00 81.00 100 ASP A C 1
ATOM 767 O O . ASP A 1 100 ? -1.285 0.499 7.257 1.00 81.00 100 ASP A O 1
ATOM 771 N N . HIS A 1 101 ? -0.857 -1.594 7.957 1.00 83.75 101 HIS A N 1
ATOM 772 C CA . HIS A 1 101 ? -1.219 -1.376 9.360 1.00 83.75 101 HIS A CA 1
ATOM 773 C C . HIS A 1 101 ? -0.404 -0.267 10.044 1.00 83.75 101 HIS A C 1
ATOM 775 O O . HIS A 1 101 ? -0.911 0.365 10.964 1.00 83.75 101 HIS A O 1
ATOM 781 N N . ILE A 1 102 ? 0.843 -0.023 9.617 1.00 84.44 102 ILE A N 1
ATOM 782 C CA . ILE A 1 102 ? 1.695 1.032 10.190 1.00 84.44 102 ILE A CA 1
ATOM 783 C C . ILE A 1 102 ? 1.071 2.396 9.911 1.00 84.44 102 ILE A C 1
ATOM 785 O O . ILE A 1 102 ? 0.858 3.163 10.843 1.00 84.44 102 ILE A O 1
ATOM 789 N N . GLY A 1 103 ? 0.699 2.660 8.654 1.00 84.19 103 GLY A N 1
ATOM 790 C CA . GLY A 1 103 ? 0.035 3.908 8.284 1.00 84.19 103 GLY A CA 1
ATOM 791 C C . GLY A 1 103 ? -1.255 4.117 9.075 1.00 84.19 103 GLY A C 1
ATOM 792 O O . GLY A 1 103 ? -1.498 5.208 9.574 1.00 84.19 103 GLY A O 1
ATOM 793 N N . LEU A 1 104 ? -2.041 3.055 9.274 1.00 85.62 104 LEU A N 1
ATOM 794 C CA . LEU A 1 104 ? -3.280 3.134 10.049 1.00 85.62 104 LEU A CA 1
ATOM 795 C C . LEU A 1 104 ? -3.036 3.492 11.529 1.00 85.62 104 LEU A C 1
ATOM 797 O O . LEU A 1 104 ? -3.774 4.291 12.099 1.00 85.62 104 LEU A O 1
ATOM 801 N N . ILE A 1 105 ? -1.990 2.933 12.143 1.00 86.19 105 ILE A N 1
ATOM 802 C CA . ILE A 1 105 ? -1.623 3.205 13.543 1.00 86.19 105 ILE A CA 1
ATOM 803 C C . ILE A 1 105 ? -1.060 4.615 13.706 1.00 86.19 105 ILE A C 1
ATOM 805 O O . ILE A 1 105 ? -1.415 5.298 14.661 1.00 86.19 105 ILE A O 1
ATOM 809 N N . GLU A 1 106 ? -0.194 5.058 12.796 1.00 86.12 106 GLU A N 1
ATOM 810 C CA . GLU A 1 106 ? 0.359 6.414 12.849 1.00 86.12 106 GLU A CA 1
ATOM 811 C C . GLU A 1 106 ? -0.735 7.468 12.639 1.00 86.12 106 GLU A C 1
ATOM 813 O O . GLU A 1 106 ? -0.758 8.472 13.345 1.00 86.12 106 GLU A O 1
ATOM 818 N N . MET A 1 107 ? -1.717 7.199 11.769 1.00 84.81 107 MET A N 1
ATOM 819 C CA . MET A 1 107 ? -2.904 8.049 11.640 1.00 84.81 107 MET A CA 1
ATOM 820 C C . MET A 1 107 ? -3.723 8.103 12.933 1.00 84.81 107 MET A C 1
ATOM 822 O O . MET A 1 107 ? -4.121 9.189 13.342 1.00 84.81 107 MET A O 1
ATOM 826 N N . ALA A 1 108 ? -3.948 6.966 13.600 1.00 85.69 108 ALA A N 1
ATOM 827 C CA . ALA A 1 108 ? -4.641 6.940 14.890 1.00 85.69 108 ALA A CA 1
ATOM 828 C C . ALA A 1 108 ? -3.906 7.772 15.954 1.00 85.69 108 ALA A C 1
ATOM 830 O O . ALA A 1 108 ? -4.533 8.535 16.677 1.00 85.69 108 ALA A O 1
ATOM 831 N N . LYS A 1 109 ? -2.570 7.693 16.002 1.00 85.25 109 LYS A N 1
ATOM 832 C CA . LYS A 1 109 ? -1.748 8.501 16.919 1.00 85.25 109 LYS A CA 1
ATOM 833 C C . LYS A 1 109 ? -1.765 9.997 16.599 1.00 85.25 109 LYS A C 1
ATOM 835 O O . LYS A 1 109 ? -1.485 10.800 17.482 1.00 85.25 109 LYS A O 1
ATOM 840 N N . ALA A 1 110 ? -2.037 10.369 15.349 1.00 85.19 110 ALA A N 1
ATOM 841 C CA . ALA A 1 110 ? -2.002 11.760 14.915 1.00 85.19 110 ALA A CA 1
ATOM 842 C C . ALA A 1 110 ? -3.207 12.576 15.411 1.00 85.19 110 ALA A C 1
ATOM 844 O O . ALA A 1 110 ? -3.073 13.787 15.583 1.00 85.19 110 ALA A O 1
ATOM 845 N N . HIS A 1 111 ? -4.377 11.952 15.617 1.00 83.31 111 HIS A N 1
ATOM 846 C CA . HIS A 1 111 ? -5.583 12.656 16.069 1.00 83.31 111 HIS A CA 1
ATOM 847 C C . HIS A 1 111 ? -6.621 11.718 16.707 1.00 83.31 111 HIS A C 1
ATOM 849 O O . HIS A 1 111 ? -6.908 10.650 16.164 1.00 83.31 111 HIS A O 1
ATOM 855 N N . GLU A 1 112 ? -7.293 12.169 17.771 1.00 84.12 112 GLU A N 1
ATOM 856 C CA . GLU A 1 112 ? -8.336 11.406 18.488 1.00 84.12 112 GLU A CA 1
ATOM 857 C C . GLU A 1 112 ? -9.499 10.957 17.582 1.00 84.12 112 GLU A C 1
ATOM 859 O O . GLU A 1 112 ? -10.037 9.860 17.716 1.00 84.12 112 GLU A O 1
ATOM 864 N N . THR A 1 113 ? -9.868 11.774 16.590 1.00 82.31 113 THR A N 1
ATOM 865 C CA . THR A 1 113 ? -10.907 11.418 15.609 1.00 82.31 113 THR A CA 1
ATOM 866 C C . THR A 1 113 ? -10.494 10.216 14.766 1.00 82.31 113 THR A C 1
ATOM 868 O O . THR A 1 113 ? -11.335 9.376 14.445 1.00 82.31 113 THR A O 1
ATOM 871 N N . PHE A 1 114 ? -9.211 10.112 14.408 1.00 84.50 114 PHE A N 1
ATOM 872 C CA . PHE A 1 114 ? -8.706 8.949 13.687 1.00 84.50 114 PHE A CA 1
ATOM 873 C C . PHE A 1 114 ? -8.601 7.743 14.601 1.00 84.50 114 PHE A C 1
ATOM 875 O O . PHE A 1 114 ? -8.957 6.658 14.162 1.00 84.50 114 PHE A O 1
ATOM 882 N N . GLU A 1 115 ? -8.189 7.914 15.856 1.00 84.38 115 GLU A N 1
ATOM 883 C CA . GLU A 1 115 ? -8.187 6.832 16.844 1.00 84.38 115 GLU A CA 1
ATOM 884 C C . GLU A 1 115 ? -9.586 6.221 16.999 1.00 84.38 115 GLU A C 1
ATOM 886 O O . GLU A 1 115 ? -9.766 5.020 16.791 1.00 84.38 115 GLU A O 1
ATOM 891 N N . ALA A 1 116 ? -10.607 7.057 17.206 1.00 84.44 116 ALA A N 1
ATOM 892 C CA . ALA A 1 116 ? -11.995 6.612 17.305 1.00 84.44 116 ALA A CA 1
ATOM 893 C C . ALA A 1 116 ? -12.490 5.904 16.029 1.00 84.44 116 ALA A C 1
ATOM 895 O O . ALA A 1 116 ? -13.261 4.944 16.107 1.00 84.44 11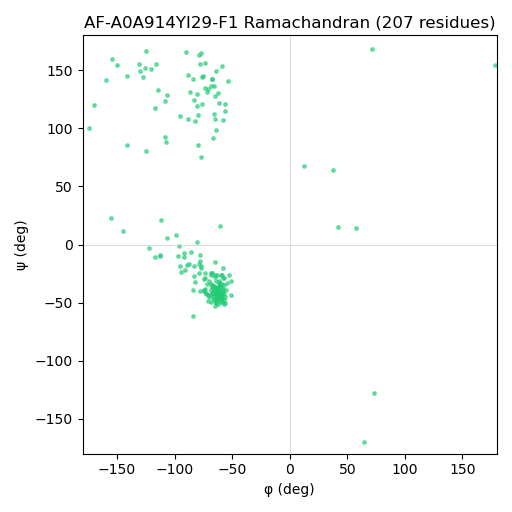6 ALA A O 1
ATOM 896 N N . LEU A 1 117 ? -12.052 6.347 14.846 1.00 83.62 117 LEU A N 1
ATOM 897 C CA . LEU A 1 117 ? -12.392 5.696 13.577 1.00 83.62 117 LEU A CA 1
ATOM 898 C C . LEU A 1 117 ? -11.654 4.364 13.392 1.00 83.62 117 LEU A C 1
ATOM 900 O O . LEU A 1 117 ? -12.263 3.391 12.952 1.00 83.62 117 LEU A O 1
ATOM 904 N N . VAL A 1 118 ? -10.367 4.307 13.729 1.00 83.75 118 VAL A N 1
ATOM 905 C CA . VAL A 1 118 ? -9.517 3.121 13.572 1.00 83.75 118 VAL A CA 1
ATOM 906 C C . VAL A 1 118 ? -9.923 2.022 14.547 1.00 83.75 118 VAL A C 1
ATOM 908 O O . VAL A 1 118 ? -10.025 0.864 14.136 1.00 83.75 118 VAL A O 1
ATOM 911 N N . ASP A 1 119 ? -10.197 2.359 15.804 1.00 78.38 119 ASP A N 1
ATOM 912 C CA . ASP A 1 119 ? -10.598 1.380 16.816 1.00 78.38 119 ASP A CA 1
ATOM 913 C C . ASP A 1 119 ? -12.096 1.049 16.741 1.00 78.38 119 ASP A C 1
ATOM 915 O O . ASP A 1 119 ? -12.490 -0.099 16.954 1.00 78.38 119 ASP A O 1
ATOM 919 N N . GLY A 1 120 ? -12.937 2.014 16.355 1.00 73.56 120 GLY A N 1
ATOM 920 C CA . GLY A 1 120 ? -14.385 1.827 16.231 1.00 73.56 120 GLY A CA 1
ATOM 921 C C . GLY A 1 120 ? -14.832 1.072 14.974 1.00 73.56 120 GLY A C 1
ATOM 922 O O . GLY A 1 120 ? -15.949 0.551 14.934 1.00 73.56 120 GLY A O 1
ATOM 923 N N . GLN A 1 121 ? -13.998 0.977 13.933 1.00 75.44 121 GLN A N 1
ATOM 924 C CA . GLN A 1 121 ? -14.363 0.305 12.683 1.00 75.44 121 GLN A CA 1
ATOM 925 C C . GLN A 1 121 ? -13.643 -1.031 12.514 1.00 75.44 121 GLN A C 1
ATOM 927 O O . GLN A 1 121 ? -12.649 -1.142 11.797 1.00 75.44 121 GLN A O 1
ATOM 932 N N . ALA A 1 122 ? -14.243 -2.099 13.045 1.00 74.25 122 ALA A N 1
ATOM 933 C CA . ALA A 1 122 ? -13.797 -3.473 12.783 1.00 74.25 122 ALA A CA 1
ATOM 934 C C . ALA A 1 122 ? -13.646 -3.772 11.275 1.00 74.25 122 ALA A C 1
ATOM 936 O O . ALA A 1 122 ? -12.731 -4.484 10.875 1.00 74.25 122 ALA A O 1
ATOM 937 N N . LYS A 1 123 ? -14.467 -3.134 10.426 1.00 79.38 123 LYS A N 1
ATOM 938 C CA . LYS A 1 123 ? -14.409 -3.248 8.959 1.00 79.38 123 LYS A CA 1
ATOM 939 C C . LYS A 1 123 ? -13.083 -2.780 8.342 1.00 79.38 123 LYS A C 1
ATOM 941 O O . LYS A 1 123 ? -12.700 -3.324 7.308 1.00 79.38 123 LYS A O 1
ATOM 946 N N . LEU A 1 124 ? -12.393 -1.793 8.934 1.00 83.75 124 LEU A N 1
ATOM 947 C CA . LEU A 1 124 ? -11.064 -1.353 8.470 1.00 83.75 124 LEU A CA 1
ATOM 948 C C . LEU A 1 124 ? -10.066 -2.506 8.589 1.00 83.75 124 LEU A C 1
ATOM 950 O O . LEU A 1 124 ? -9.404 -2.876 7.621 1.00 83.75 124 LEU A O 1
ATOM 954 N N . TRP A 1 125 ? -10.026 -3.110 9.772 1.00 86.19 125 TRP A N 1
ATOM 955 C CA . TRP A 1 125 ? -9.141 -4.221 10.091 1.00 86.19 125 TRP A CA 1
ATOM 956 C C . TRP A 1 125 ? -9.552 -5.521 9.404 1.00 86.19 125 TRP A C 1
ATOM 958 O O . TRP A 1 125 ? -8.680 -6.274 8.991 1.00 86.19 125 TRP A O 1
ATOM 968 N N . ASP A 1 126 ? -10.847 -5.771 9.210 1.00 84.56 126 ASP A N 1
ATOM 969 C CA . ASP A 1 126 ? -11.327 -6.922 8.440 1.00 84.56 126 ASP A CA 1
ATOM 970 C C . ASP A 1 126 ? -10.880 -6.826 6.978 1.00 84.56 126 ASP A C 1
ATOM 972 O O . ASP A 1 126 ? -10.390 -7.806 6.421 1.00 84.56 126 ASP A O 1
ATOM 976 N N . ARG A 1 127 ? -10.984 -5.640 6.363 1.00 84.38 127 ARG A N 1
ATOM 977 C CA . ARG A 1 127 ? -10.504 -5.409 4.995 1.00 84.38 127 ARG A CA 1
ATOM 978 C C . ARG A 1 127 ? -8.990 -5.580 4.898 1.00 84.38 127 ARG A C 1
ATOM 980 O O . ARG A 1 127 ? -8.510 -6.202 3.954 1.00 84.38 127 ARG A O 1
ATOM 987 N N . LEU A 1 128 ? -8.251 -5.055 5.874 1.00 85.38 128 LEU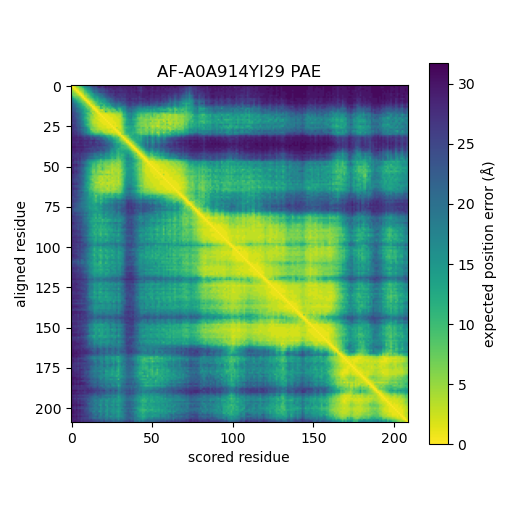 A N 1
ATOM 988 C CA . LEU A 1 128 ? -6.800 -5.208 5.938 1.00 85.38 128 LEU A CA 1
ATOM 989 C C . LEU A 1 128 ? -6.401 -6.681 6.135 1.00 85.38 128 LEU A C 1
ATOM 991 O O . LEU A 1 128 ? -5.496 -7.174 5.466 1.00 85.38 128 LEU A O 1
ATOM 995 N N . SER A 1 129 ? -7.125 -7.419 6.977 1.00 87.69 129 SER A N 1
ATOM 996 C CA . SER A 1 129 ? -6.948 -8.863 7.139 1.00 87.69 129 SER A CA 1
ATOM 997 C C . SER A 1 129 ? -7.237 -9.618 5.842 1.00 87.69 129 SER A C 1
ATOM 999 O O . SER A 1 129 ? -6.426 -10.437 5.435 1.00 87.69 129 SER A O 1
ATOM 1001 N N . GLN A 1 130 ? -8.336 -9.315 5.147 1.00 86.69 130 GLN A N 1
ATOM 1002 C CA . GLN A 1 130 ? -8.675 -9.937 3.857 1.00 86.69 130 GLN A CA 1
ATOM 1003 C C . GLN A 1 130 ? -7.656 -9.629 2.754 1.00 86.69 130 GLN A C 1
ATOM 1005 O O . GLN A 1 130 ? -7.512 -10.399 1.808 1.00 86.69 130 GLN A O 1
ATOM 1010 N N . PHE A 1 131 ? -6.950 -8.501 2.853 1.00 85.00 131 PHE A N 1
ATOM 1011 C CA . PHE A 1 131 ? -5.896 -8.154 1.907 1.00 85.00 131 PHE A CA 1
ATOM 1012 C C . PHE A 1 131 ? -4.634 -9.014 2.103 1.00 85.00 131 PHE A C 1
ATOM 1014 O O . PHE A 1 131 ? -4.038 -9.469 1.120 1.00 85.00 131 PHE A O 1
ATOM 1021 N N . HIS A 1 132 ? -4.241 -9.266 3.358 1.00 85.06 132 HIS A N 1
ATOM 1022 C CA . HIS A 1 132 ? -3.010 -9.996 3.677 1.00 85.06 132 HIS A CA 1
ATOM 1023 C C . HIS A 1 132 ? -3.189 -11.504 3.903 1.00 85.06 132 HIS A C 1
ATOM 1025 O O . HIS A 1 132 ? -2.225 -12.244 3.718 1.00 85.06 132 HIS A O 1
ATOM 1031 N N . PHE A 1 133 ? -4.379 -11.971 4.278 1.00 87.69 133 PHE A N 1
ATOM 1032 C CA . PHE A 1 133 ? -4.631 -13.357 4.681 1.00 87.69 133 PHE A CA 1
ATOM 1033 C C . PHE A 1 133 ? -5.763 -13.977 3.861 1.00 87.69 133 PHE A C 1
ATOM 1035 O O . PHE A 1 133 ? -6.678 -13.289 3.407 1.00 87.69 133 PHE A O 1
ATOM 1042 N N . THR A 1 134 ? -5.722 -15.297 3.683 1.00 87.88 134 THR A N 1
ATOM 1043 C CA . THR A 1 134 ? -6.819 -16.029 3.040 1.00 87.88 134 THR A CA 1
ATOM 1044 C C . THR A 1 134 ? -8.019 -16.144 3.978 1.00 87.88 134 THR A C 1
ATOM 1046 O O . THR A 1 134 ? -7.882 -16.107 5.202 1.00 87.88 134 THR A O 1
ATOM 1049 N N . GLN A 1 135 ? -9.212 -16.332 3.410 1.00 88.19 135 GLN A N 1
ATOM 1050 C CA . GLN A 1 135 ? -10.437 -16.466 4.202 1.00 88.19 135 GLN A CA 1
ATOM 1051 C C . GLN A 1 135 ? -10.355 -17.639 5.197 1.00 88.19 135 GLN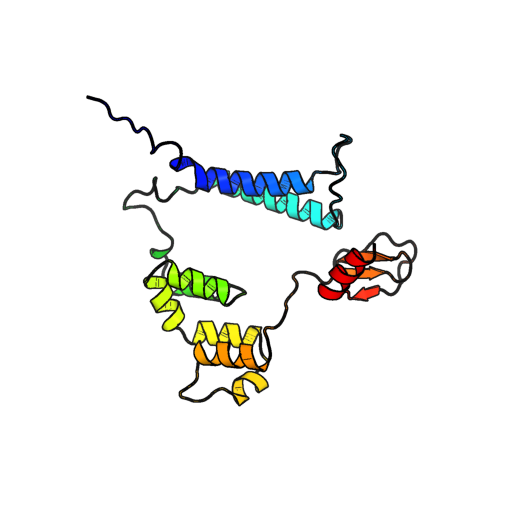 A C 1
ATOM 1053 O O . GLN A 1 135 ? -10.733 -17.489 6.352 1.00 88.19 135 GLN A O 1
ATOM 1058 N N . GLU A 1 136 ? -9.738 -18.756 4.801 1.00 87.25 136 GLU A N 1
ATOM 1059 C CA . GLU A 1 136 ? -9.493 -19.909 5.680 1.00 87.25 136 GLU A CA 1
ATOM 1060 C C . GLU A 1 136 ? -8.591 -19.571 6.878 1.00 87.25 136 GLU A C 1
ATOM 1062 O O . GLU A 1 136 ? -8.849 -20.004 8.002 1.00 87.25 136 GLU A O 1
ATOM 1067 N N . GLN A 1 137 ? -7.532 -18.778 6.663 1.00 87.56 137 GLN A N 1
ATOM 1068 C CA . GLN A 1 137 ? -6.645 -18.327 7.740 1.00 87.56 137 GLN A CA 1
ATOM 1069 C C . GLN A 1 137 ? -7.388 -17.427 8.725 1.00 87.56 137 GLN A C 1
ATOM 1071 O O . GLN A 1 137 ? -7.183 -17.555 9.933 1.00 87.56 137 GLN A O 1
ATOM 1076 N N . ILE A 1 138 ? -8.246 -16.543 8.210 1.00 88.25 138 ILE A N 1
ATOM 1077 C CA . ILE A 1 138 ? -9.068 -15.635 9.010 1.00 88.25 138 ILE A CA 1
ATOM 1078 C C . ILE A 1 138 ? -10.065 -16.439 9.844 1.00 88.25 138 ILE A C 1
ATOM 1080 O O . ILE A 1 138 ? -10.079 -16.299 11.064 1.00 88.25 138 ILE A O 1
ATOM 1084 N N . ASP A 1 139 ? -10.847 -17.319 9.220 1.00 87.94 139 ASP A N 1
ATOM 1085 C CA . ASP A 1 139 ? -11.915 -18.069 9.890 1.00 87.94 139 ASP A CA 1
ATOM 1086 C C . ASP A 1 139 ? -11.383 -19.039 10.951 1.00 87.94 139 ASP A C 1
ATOM 1088 O O . ASP A 1 139 ? -12.042 -19.273 11.960 1.00 87.94 139 ASP A O 1
ATOM 1092 N N . LYS A 1 140 ? -10.149 -19.533 10.790 1.00 88.50 140 LYS A N 1
ATOM 1093 C CA . LYS A 1 140 ? -9.483 -20.381 11.787 1.00 88.50 140 LYS A CA 1
ATOM 1094 C C . LYS A 1 140 ? -9.213 -19.673 13.120 1.00 88.50 140 LYS A C 1
ATOM 1096 O O . LYS A 1 140 ? -9.181 -20.333 14.155 1.00 88.50 140 LYS A O 1
ATOM 1101 N N . HIS A 1 141 ? -8.981 -18.359 13.101 1.00 84.62 141 HIS A N 1
ATOM 1102 C CA . HIS A 1 141 ? -8.642 -17.568 14.298 1.00 84.62 141 HIS A CA 1
ATOM 1103 C C . HIS A 1 141 ? -9.733 -16.572 14.698 1.00 84.62 141 HIS A C 1
ATOM 1105 O O . HIS A 1 141 ? -9.661 -15.975 15.772 1.00 84.62 141 HIS A O 1
ATOM 1111 N N . LYS A 1 142 ? -10.742 -16.376 13.847 1.00 84.94 142 LYS A N 1
ATOM 1112 C CA . LYS A 1 142 ? -11.859 -15.474 14.101 1.00 84.94 142 LYS A CA 1
ATOM 1113 C C . LYS A 1 142 ? -12.825 -16.107 15.098 1.00 84.94 142 LYS A C 1
ATOM 1115 O O . LYS A 1 142 ? -13.425 -17.145 14.837 1.00 84.94 142 LYS A O 1
ATOM 1120 N N . THR A 1 143 ? -13.033 -15.438 16.225 1.00 81.81 143 THR A N 1
ATOM 1121 C CA . THR A 1 143 ? -14.066 -15.792 17.210 1.00 81.81 143 THR A CA 1
ATOM 1122 C C . THR A 1 143 ? -14.969 -14.585 17.459 1.00 81.81 143 THR A C 1
ATOM 1124 O O . THR A 1 143 ? -14.637 -13.469 17.064 1.00 81.81 143 THR A O 1
ATOM 1127 N N . LYS A 1 144 ? -16.128 -14.778 18.107 1.00 73.56 144 LYS A N 1
ATOM 1128 C CA . LYS A 1 144 ? -17.054 -13.666 18.412 1.00 73.56 144 LYS A CA 1
ATOM 1129 C C . LYS A 1 144 ? -16.420 -12.565 19.273 1.00 73.56 144 LYS A C 1
ATOM 1131 O O . LYS A 1 144 ? -16.849 -11.423 19.180 1.00 73.56 144 LYS A O 1
ATOM 1136 N N . GLU A 1 145 ? -15.412 -12.906 20.071 1.00 70.75 145 GLU A N 1
ATOM 1137 C CA . GLU A 1 145 ? -14.691 -11.972 20.947 1.00 70.75 145 GLU A CA 1
ATOM 1138 C C . GLU A 1 145 ? -13.383 -11.458 20.321 1.00 70.75 145 GLU A C 1
ATOM 1140 O O . GLU A 1 145 ? -12.768 -10.528 20.837 1.00 70.75 145 GLU A O 1
ATOM 1145 N N . PHE A 1 146 ? -12.953 -12.040 19.196 1.00 76.00 146 PHE A N 1
ATOM 1146 C CA . PHE A 1 146 ? -11.668 -11.756 18.567 1.00 76.00 146 PHE A CA 1
ATOM 1147 C C . PHE A 1 146 ? -11.860 -11.342 17.103 1.00 76.00 146 PHE A C 1
ATOM 1149 O O . PHE A 1 146 ? -11.711 -12.133 16.169 1.00 76.00 146 PHE A O 1
ATOM 1156 N N . THR A 1 147 ? -12.218 -10.071 16.910 1.00 78.88 147 THR A N 1
ATOM 1157 C CA . THR A 1 147 ? -12.488 -9.461 15.597 1.00 78.88 147 THR A CA 1
ATOM 1158 C C . THR A 1 147 ? -11.750 -8.138 15.426 1.00 78.88 147 THR A C 1
ATOM 1160 O O . THR A 1 147 ? -11.458 -7.459 16.408 1.00 78.88 147 THR A O 1
ATOM 1163 N N . GLY A 1 148 ? -11.477 -7.733 14.185 1.00 82.56 148 GLY A N 1
ATOM 1164 C CA . GLY A 1 148 ? -10.837 -6.453 13.891 1.00 82.56 148 GLY A CA 1
ATOM 1165 C C . GLY A 1 148 ? -9.344 -6.416 14.246 1.00 82.56 148 GLY A C 1
ATOM 1166 O O . GLY A 1 148 ? -8.574 -7.275 13.811 1.00 82.56 148 GLY A O 1
ATOM 1167 N N . ARG A 1 149 ? -8.914 -5.406 15.015 1.00 85.75 149 ARG A N 1
ATOM 1168 C CA . ARG A 1 149 ? -7.493 -5.128 15.302 1.00 85.75 149 ARG A CA 1
ATOM 1169 C C . ARG A 1 149 ? -6.756 -6.289 15.988 1.00 85.75 149 ARG A C 1
ATOM 1171 O O . ARG A 1 149 ? -5.697 -6.669 15.485 1.00 85.75 149 ARG A O 1
ATOM 1178 N N . PRO A 1 150 ? -7.271 -6.909 17.070 1.00 86.62 150 PRO A N 1
ATOM 1179 C CA . PRO A 1 150 ? -6.591 -8.038 17.710 1.00 86.62 150 PRO A CA 1
ATOM 1180 C C . PRO A 1 150 ? -6.430 -9.240 16.768 1.00 86.62 150 PRO A C 1
ATOM 1182 O O . PRO A 1 150 ? -5.355 -9.839 16.711 1.00 86.62 150 PRO A O 1
ATOM 1185 N N . LEU A 1 151 ? -7.461 -9.531 15.963 1.00 88.00 151 LEU A N 1
ATOM 1186 C CA . LEU A 1 151 ? -7.434 -10.594 14.956 1.00 88.00 151 LEU A CA 1
ATOM 1187 C C . LEU A 1 151 ? -6.311 -10.377 13.942 1.00 88.00 151 LEU A C 1
ATOM 1189 O O . LEU A 1 151 ? -5.528 -11.293 13.693 1.00 88.00 151 LEU A O 1
ATOM 1193 N N . PHE A 1 152 ? -6.177 -9.156 13.419 1.00 88.12 152 PHE A N 1
ATOM 1194 C CA . PHE A 1 152 ? -5.118 -8.813 12.473 1.00 88.12 152 PHE A CA 1
ATOM 1195 C C . PHE A 1 152 ? -3.714 -9.079 13.039 1.00 88.12 152 PHE A C 1
ATOM 1197 O O . PHE A 1 152 ? -2.887 -9.709 12.380 1.00 88.12 152 PHE A O 1
ATOM 1204 N N . PHE A 1 153 ? -3.432 -8.638 14.269 1.00 88.56 153 PHE A N 1
ATOM 1205 C CA . PHE A 1 153 ? -2.107 -8.824 14.873 1.00 88.56 153 PHE A CA 1
ATOM 1206 C C . PHE A 1 153 ? -1.786 -10.287 15.174 1.00 88.56 153 PHE A C 1
ATOM 1208 O O . PHE A 1 153 ? -0.638 -10.707 15.011 1.00 88.56 153 PHE A O 1
ATOM 1215 N N . THR A 1 154 ? -2.787 -11.078 15.554 1.00 88.69 154 THR A N 1
ATOM 1216 C CA . THR A 1 154 ? -2.628 -12.527 15.695 1.00 88.69 154 THR A CA 1
ATOM 1217 C C . THR A 1 154 ? -2.313 -13.172 14.354 1.00 88.69 154 THR A C 1
ATOM 1219 O O . THR A 1 154 ? -1.308 -13.869 14.244 1.00 88.69 154 THR A O 1
ATOM 1222 N N . LEU A 1 155 ? -3.092 -12.892 13.306 1.00 88.25 155 LEU A N 1
ATOM 1223 C CA . LEU A 1 155 ? -2.837 -13.434 11.967 1.00 88.25 155 LEU A CA 1
ATOM 1224 C C . LEU A 1 155 ? -1.449 -13.037 11.452 1.00 88.25 155 LEU A C 1
ATOM 1226 O O . LEU A 1 155 ? -0.711 -13.891 10.964 1.00 88.25 155 LEU A O 1
ATOM 1230 N N . LYS A 1 156 ? -1.043 -11.779 11.665 1.00 87.94 156 LYS A N 1
ATOM 1231 C CA . LYS A 1 156 ? 0.306 -11.292 11.351 1.00 87.94 156 LYS A CA 1
ATOM 1232 C C . LYS A 1 156 ? 1.383 -12.106 12.068 1.00 87.94 156 LYS A C 1
ATOM 1234 O O . LYS A 1 156 ? 2.398 -12.426 11.457 1.00 87.94 156 LYS A O 1
ATOM 1239 N N . LYS A 1 157 ? 1.178 -12.444 13.344 1.00 87.44 157 LYS A N 1
ATOM 1240 C CA . LYS A 1 157 ? 2.124 -13.245 14.133 1.00 87.44 157 LYS A CA 1
ATOM 1241 C C . LYS A 1 157 ? 2.220 -14.693 13.639 1.00 87.44 157 LYS A C 1
ATOM 1243 O O . LYS A 1 157 ? 3.309 -15.253 13.672 1.00 87.44 157 LYS A O 1
ATOM 1248 N N . TYR A 1 158 ? 1.111 -15.291 13.202 1.00 85.69 158 TYR A N 1
ATOM 1249 C CA . TYR A 1 158 ? 1.075 -16.694 12.767 1.00 85.69 158 TYR A CA 1
ATOM 1250 C C . TYR A 1 158 ? 1.505 -16.908 11.313 1.00 85.69 158 TYR A C 1
ATOM 1252 O O . TYR A 1 158 ? 2.166 -17.902 11.026 1.00 85.69 158 TYR A O 1
ATOM 1260 N N . TYR A 1 159 ? 1.120 -16.013 10.402 1.00 85.94 159 TYR A N 1
ATOM 1261 C CA . TYR A 1 159 ? 1.274 -16.221 8.957 1.00 85.94 159 TYR A CA 1
ATOM 1262 C C . TYR A 1 159 ? 2.207 -15.212 8.279 1.00 85.94 159 TYR A C 1
ATOM 1264 O O . TYR A 1 159 ? 2.577 -15.418 7.126 1.00 85.94 159 TYR A O 1
ATOM 1272 N N . GLY A 1 160 ? 2.604 -14.141 8.975 1.00 83.69 160 GLY A N 1
ATOM 1273 C CA . GLY A 1 160 ? 3.317 -13.023 8.358 1.00 83.69 160 GLY A CA 1
ATOM 1274 C C . GLY A 1 160 ? 2.409 -12.182 7.456 1.00 83.69 160 GLY A C 1
ATOM 1275 O O . GLY A 1 160 ? 1.274 -12.547 7.168 1.00 83.69 160 GLY A O 1
ATOM 1276 N N . LEU A 1 161 ? 2.878 -11.009 7.032 1.00 83.56 161 LEU A N 1
ATOM 1277 C CA . LEU A 1 161 ? 2.118 -10.176 6.097 1.00 83.56 161 LEU A CA 1
ATOM 1278 C C . LEU A 1 161 ? 2.381 -10.624 4.664 1.00 83.56 161 LEU A C 1
ATOM 1280 O O . LEU A 1 161 ? 3.514 -10.935 4.304 1.00 83.56 161 LEU A O 1
ATOM 1284 N N . ARG A 1 162 ? 1.343 -10.587 3.825 1.00 76.06 162 ARG A N 1
ATOM 1285 C CA . ARG A 1 162 ? 1.519 -10.727 2.380 1.00 76.06 162 ARG A CA 1
ATOM 1286 C C . ARG A 1 162 ? 2.392 -9.594 1.853 1.00 76.06 162 ARG A C 1
ATOM 1288 O O . ARG A 1 162 ? 2.013 -8.429 1.960 1.00 76.06 162 ARG A O 1
ATOM 1295 N N . GLU A 1 163 ? 3.505 -9.950 1.230 1.00 66.00 163 GLU A N 1
ATOM 1296 C CA . GLU A 1 163 ? 4.366 -9.013 0.518 1.00 66.00 163 GLU A CA 1
ATOM 1297 C C . GLU A 1 163 ? 3.759 -8.713 -0.859 1.00 66.00 163 GLU A C 1
ATOM 1299 O O . GLU A 1 163 ? 3.670 -9.587 -1.727 1.00 66.00 163 GLU A O 1
ATOM 1304 N N . HIS A 1 164 ? 3.296 -7.477 -1.057 1.00 60.41 164 HIS A N 1
ATOM 1305 C CA . HIS A 1 164 ? 2.825 -6.997 -2.353 1.00 60.41 164 HIS A CA 1
ATOM 1306 C C . HIS A 1 164 ? 3.843 -6.008 -2.919 1.00 60.41 164 HIS A C 1
ATOM 1308 O O . HIS A 1 164 ? 3.795 -4.814 -2.637 1.00 60.41 164 HIS A O 1
ATOM 1314 N N . TYR A 1 165 ? 4.786 -6.506 -3.714 1.00 63.56 165 TYR A N 1
ATOM 1315 C CA . TYR A 1 165 ? 5.698 -5.633 -4.449 1.00 63.56 165 TYR A CA 1
ATOM 1316 C C . TYR A 1 165 ? 4.952 -4.984 -5.615 1.00 63.56 165 TYR A C 1
ATOM 1318 O O . TYR A 1 165 ? 4.182 -5.661 -6.297 1.00 63.56 165 TYR A O 1
ATOM 1326 N N . ALA A 1 166 ? 5.150 -3.674 -5.796 1.00 56.44 166 ALA A N 1
ATOM 1327 C CA . ALA A 1 166 ? 4.440 -2.872 -6.794 1.00 56.44 166 ALA A CA 1
ATOM 1328 C C . ALA A 1 166 ? 4.597 -3.443 -8.208 1.00 56.44 166 ALA A C 1
ATOM 1330 O O . ALA A 1 166 ? 3.610 -3.530 -8.925 1.00 56.44 166 ALA A O 1
ATOM 1331 N N . ASP A 1 167 ? 5.795 -3.931 -8.542 1.00 64.19 167 ASP A N 1
ATOM 1332 C CA . ASP A 1 167 ? 6.077 -4.571 -9.817 1.00 64.19 167 ASP A CA 1
ATOM 1333 C C . ASP A 1 167 ? 7.012 -5.773 -9.661 1.00 64.19 167 ASP A C 1
ATOM 1335 O O . ASP A 1 167 ? 7.939 -5.779 -8.845 1.00 64.19 167 ASP A O 1
ATOM 1339 N N . LEU A 1 168 ? 6.790 -6.803 -10.479 1.00 73.06 168 LEU A N 1
ATOM 1340 C CA . LEU A 1 168 ? 7.621 -8.003 -10.487 1.00 73.06 168 LEU A CA 1
ATOM 1341 C C . LEU A 1 168 ? 8.797 -7.838 -11.449 1.00 73.06 168 LEU A C 1
ATOM 1343 O O . LEU A 1 168 ? 8.641 -7.913 -12.674 1.00 73.06 168 LEU A O 1
ATOM 1347 N N . ILE A 1 169 ? 9.989 -7.682 -10.878 1.00 81.25 169 ILE A N 1
ATOM 1348 C CA . ILE A 1 169 ? 11.241 -7.705 -11.629 1.00 81.25 169 ILE A CA 1
ATOM 1349 C C . ILE A 1 169 ? 11.511 -9.139 -12.099 1.00 81.25 169 ILE A C 1
ATOM 1351 O O . ILE A 1 169 ? 11.368 -10.108 -11.350 1.00 81.25 169 ILE A O 1
ATOM 1355 N N . HIS A 1 170 ? 11.883 -9.271 -13.364 1.00 86.06 170 HIS A N 1
ATOM 1356 C CA . HIS A 1 170 ? 12.299 -10.509 -13.996 1.00 86.06 170 HIS A CA 1
ATOM 1357 C C . HIS A 1 170 ? 13.723 -10.365 -14.518 1.00 86.06 170 HIS A C 1
ATOM 1359 O O . HIS A 1 170 ? 14.145 -9.278 -14.903 1.00 86.06 170 HIS A O 1
ATOM 1365 N N . ILE A 1 171 ? 14.453 -11.474 -14.563 1.00 87.06 171 ILE A N 1
ATOM 1366 C CA . ILE A 1 171 ? 15.735 -11.574 -15.251 1.00 87.06 171 ILE A CA 1
ATOM 1367 C C . ILE A 1 171 ? 15.560 -12.386 -16.531 1.00 87.06 171 ILE A C 1
ATOM 1369 O O . ILE A 1 171 ? 14.999 -13.484 -16.522 1.00 87.06 171 ILE A O 1
ATOM 1373 N N . CYS A 1 172 ? 16.025 -11.848 -17.654 1.00 86.44 172 CYS A N 1
ATOM 1374 C CA . CYS A 1 172 ? 16.012 -12.564 -18.923 1.00 86.44 172 CYS A CA 1
ATOM 1375 C C . CYS A 1 172 ? 17.063 -13.678 -18.930 1.00 86.44 172 CYS A C 1
ATOM 1377 O O . CYS A 1 172 ? 18.237 -13.437 -18.645 1.00 86.44 172 CYS A O 1
ATOM 1379 N N . CYS A 1 173 ? 16.690 -14.894 -19.329 1.00 87.44 173 CYS A N 1
ATOM 1380 C CA . CYS A 1 173 ? 17.641 -15.999 -19.426 1.00 87.44 173 CYS A CA 1
ATOM 1381 C C . CYS A 1 173 ? 18.670 -15.808 -20.552 1.00 87.44 173 CYS A C 1
ATOM 1383 O O . CYS A 1 173 ? 19.773 -16.340 -20.424 1.00 87.44 173 CYS A O 1
ATOM 1385 N N . HIS A 1 174 ? 18.339 -15.048 -21.603 1.00 85.25 174 HIS A N 1
ATOM 1386 C CA . HIS A 1 174 ? 19.203 -14.816 -22.764 1.00 85.25 174 HIS A CA 1
ATOM 1387 C C . HIS A 1 174 ? 20.207 -13.677 -22.531 1.00 85.25 174 HIS A C 1
ATOM 1389 O O . HIS A 1 174 ? 21.409 -13.915 -22.521 1.00 85.25 174 HIS A O 1
ATOM 1395 N N . CYS A 1 175 ? 19.738 -12.446 -22.299 1.00 82.44 175 CYS A N 1
ATOM 1396 C CA . CYS A 1 175 ? 20.624 -11.281 -22.155 1.00 82.44 175 CYS A CA 1
ATOM 1397 C C . CYS A 1 175 ? 20.966 -10.914 -20.704 1.00 82.44 175 CYS A C 1
ATOM 1399 O O . CYS A 1 175 ? 21.689 -9.947 -20.488 1.00 82.44 175 CYS A O 1
ATOM 1401 N N . LYS A 1 176 ? 20.431 -11.643 -19.712 1.00 83.44 176 LYS A N 1
ATOM 1402 C CA . LYS A 1 176 ? 20.623 -11.387 -18.269 1.00 83.44 176 LYS A CA 1
ATOM 1403 C C . LYS A 1 176 ? 20.190 -9.993 -17.796 1.00 83.44 176 LYS A C 1
ATOM 1405 O O . LYS A 1 176 ? 20.495 -9.606 -16.674 1.00 83.44 176 LYS A O 1
ATOM 1410 N N . ALA A 1 177 ? 19.436 -9.259 -18.613 1.00 81.81 177 ALA A N 1
ATOM 1411 C CA . ALA A 1 177 ? 18.862 -7.982 -18.218 1.00 81.81 177 ALA A CA 1
ATOM 1412 C C . ALA A 1 177 ? 17.776 -8.188 -17.154 1.00 81.81 177 ALA A C 1
ATOM 1414 O O . ALA A 1 177 ? 16.934 -9.081 -17.290 1.00 81.81 177 ALA A O 1
ATOM 1415 N N . LEU A 1 178 ? 17.792 -7.338 -16.126 1.00 83.31 178 LEU A N 1
ATOM 1416 C CA . LEU A 1 178 ? 16.712 -7.191 -15.153 1.00 83.31 178 LEU A CA 1
ATOM 1417 C C . LEU A 1 178 ? 15.685 -6.192 -15.687 1.00 83.31 178 LEU A C 1
ATOM 1419 O O . LEU A 1 178 ? 16.056 -5.114 -16.152 1.00 83.31 178 LEU A O 1
ATOM 1423 N N . PHE A 1 179 ? 14.405 -6.549 -15.640 1.00 78.94 179 PHE A N 1
ATOM 1424 C CA . PHE A 1 179 ? 13.336 -5.737 -16.212 1.00 78.94 179 PHE A CA 1
ATOM 1425 C C . PHE A 1 179 ? 11.982 -5.965 -15.542 1.00 78.94 179 PHE A C 1
ATOM 1427 O O . PHE A 1 179 ? 11.736 -6.998 -14.926 1.00 78.94 179 PHE A O 1
ATOM 1434 N N . TRP A 1 180 ? 11.078 -5.001 -15.691 1.00 81.69 180 TRP A N 1
ATOM 1435 C CA . TRP A 1 180 ? 9.697 -5.094 -15.225 1.00 81.69 180 TRP A CA 1
ATOM 1436 C C . TRP A 1 180 ? 8.873 -5.895 -16.226 1.00 81.69 180 TRP A C 1
ATOM 1438 O O . TRP A 1 180 ? 8.891 -5.571 -17.415 1.00 81.69 180 TRP A O 1
ATOM 1448 N N . LYS A 1 181 ? 8.122 -6.905 -15.763 1.00 75.94 181 LYS A N 1
ATOM 1449 C CA . LYS A 1 181 ? 7.342 -7.791 -16.649 1.00 75.94 181 LYS A CA 1
ATOM 1450 C C . LYS A 1 181 ? 6.461 -7.019 -17.632 1.00 75.94 181 LYS A C 1
ATOM 1452 O O . LYS A 1 181 ? 6.446 -7.346 -18.814 1.00 75.94 181 LYS A O 1
ATOM 1457 N N . ASP A 1 182 ? 5.790 -5.984 -17.140 1.00 75.75 182 ASP A N 1
ATOM 1458 C CA . ASP A 1 182 ? 4.805 -5.225 -17.913 1.00 75.75 182 ASP A CA 1
ATOM 1459 C C . ASP A 1 182 ? 5.438 -4.236 -18.905 1.00 75.75 182 ASP A C 1
ATOM 1461 O O . ASP A 1 182 ? 4.770 -3.771 -19.821 1.00 75.75 182 ASP A O 1
ATOM 1465 N N . HIS A 1 183 ? 6.738 -3.952 -18.768 1.00 72.44 183 HIS A N 1
ATOM 1466 C CA . HIS A 1 183 ? 7.457 -2.985 -19.607 1.00 72.44 183 HIS A CA 1
ATOM 1467 C C . HIS A 1 183 ? 8.503 -3.634 -20.526 1.00 72.44 183 HIS A C 1
ATOM 1469 O O . HIS A 1 183 ? 9.050 -2.976 -21.410 1.00 72.44 183 HIS A O 1
ATOM 1475 N N . GLY A 1 184 ? 8.780 -4.930 -20.347 1.00 74.56 184 GLY A N 1
ATOM 1476 C CA . GLY A 1 184 ? 9.689 -5.688 -21.203 1.00 74.56 184 GLY A CA 1
ATOM 1477 C C . GLY A 1 184 ? 11.147 -5.216 -21.143 1.00 74.56 184 GLY A C 1
ATOM 1478 O O . GLY A 1 184 ? 11.552 -4.440 -20.278 1.00 74.56 184 GLY A O 1
ATOM 1479 N N . HIS A 1 185 ? 11.965 -5.736 -22.058 1.00 76.12 185 HIS A N 1
ATOM 1480 C CA . HIS A 1 185 ? 13.377 -5.375 -22.183 1.00 76.12 185 HIS A CA 1
ATOM 1481 C C . HIS A 1 185 ? 13.854 -5.502 -23.637 1.00 76.12 185 HIS A C 1
ATOM 1483 O O . HIS A 1 185 ? 13.296 -6.301 -24.394 1.00 76.12 185 HIS A O 1
ATOM 1489 N N . PRO A 1 186 ? 14.898 -4.757 -24.044 1.00 74.12 186 PRO A N 1
ATOM 1490 C CA . PRO A 1 186 ? 15.437 -4.822 -25.398 1.00 74.12 186 PRO A CA 1
ATOM 1491 C C . PRO A 1 186 ? 16.299 -6.084 -25.585 1.00 74.12 186 PRO A C 1
ATOM 1493 O O . PRO A 1 186 ? 17.528 -6.025 -25.586 1.00 74.12 186 PRO A O 1
ATOM 1496 N N . CYS A 1 187 ? 15.662 -7.252 -25.708 1.00 78.75 187 CYS A N 1
ATOM 1497 C CA . CYS A 1 187 ? 16.337 -8.494 -26.086 1.00 78.75 187 CYS A CA 1
ATOM 1498 C C . CYS A 1 187 ? 16.376 -8.675 -27.601 1.00 78.75 187 CYS A C 1
ATOM 1500 O O . CYS A 1 187 ? 15.399 -8.395 -28.292 1.00 78.75 187 CYS A O 1
ATOM 1502 N N . VAL A 1 188 ? 17.460 -9.269 -28.102 1.00 76.00 188 VAL A N 1
ATOM 1503 C CA . VAL A 1 188 ? 17.536 -9.735 -29.497 1.00 76.00 188 VAL A CA 1
ATOM 1504 C C . VAL A 1 188 ? 16.619 -10.947 -29.724 1.00 76.00 188 VAL A C 1
ATOM 1506 O O . VAL A 1 188 ? 16.057 -11.108 -30.804 1.00 76.00 188 VAL A O 1
ATOM 1509 N N . SER A 1 189 ? 16.426 -11.781 -28.697 1.00 75.19 189 SER A N 1
ATOM 1510 C CA . SER A 1 189 ? 15.522 -12.933 -28.736 1.00 75.19 189 SER A CA 1
ATOM 1511 C C . SER A 1 189 ? 14.157 -12.547 -28.163 1.00 75.19 189 SER A C 1
ATOM 1513 O O . SER A 1 189 ? 14.035 -12.288 -26.966 1.00 75.19 189 SER A O 1
ATOM 1515 N N . ARG A 1 190 ? 13.133 -12.479 -29.023 1.00 64.00 190 ARG A N 1
ATOM 1516 C CA . ARG A 1 190 ? 11.778 -12.027 -28.648 1.00 64.00 190 ARG A CA 1
ATOM 1517 C C . ARG A 1 190 ? 11.040 -13.000 -27.718 1.00 64.00 190 ARG A C 1
ATOM 1519 O O . ARG A 1 190 ? 10.216 -12.545 -26.936 1.00 64.00 190 ARG A O 1
ATOM 1526 N N . ASP A 1 191 ? 11.407 -14.282 -27.742 1.00 74.69 191 ASP A N 1
ATOM 1527 C CA . ASP A 1 191 ? 10.766 -15.354 -26.960 1.00 74.69 191 ASP A CA 1
ATOM 1528 C C . ASP A 1 191 ? 11.678 -15.914 -25.855 1.00 74.69 191 ASP A C 1
ATOM 1530 O O . ASP A 1 191 ? 11.510 -17.045 -25.392 1.00 74.69 191 ASP A O 1
ATOM 1534 N N . ALA A 1 192 ? 12.690 -15.149 -25.436 1.00 76.69 192 ALA A N 1
ATOM 1535 C CA . ALA A 1 192 ? 13.584 -15.592 -24.377 1.00 76.69 192 ALA A CA 1
ATOM 1536 C C . ALA A 1 192 ? 12.810 -15.801 -23.057 1.00 76.69 192 ALA A C 1
ATOM 1538 O O . ALA A 1 192 ? 12.105 -14.889 -22.611 1.00 76.69 192 ALA A O 1
ATOM 1539 N N . PRO A 1 193 ? 12.968 -16.957 -22.380 1.00 84.75 193 PRO A N 1
ATOM 1540 C CA . PRO A 1 193 ? 12.342 -17.167 -21.085 1.00 84.75 193 PRO A CA 1
ATOM 1541 C C . PRO A 1 193 ? 12.905 -16.176 -20.062 1.00 84.75 193 PRO A C 1
ATOM 1543 O O . PRO A 1 193 ? 14.066 -15.757 -20.136 1.00 84.75 193 PRO A O 1
ATOM 1546 N N . SER A 1 194 ? 12.076 -15.793 -19.095 1.00 86.00 194 SER A N 1
ATOM 1547 C CA . SER A 1 194 ? 12.478 -14.924 -17.991 1.00 86.00 194 SER A CA 1
ATOM 1548 C C . SER A 1 194 ? 12.053 -15.514 -16.652 1.00 86.00 194 SER A C 1
ATOM 1550 O O . SER A 1 194 ? 11.053 -16.228 -16.562 1.00 86.00 194 SER A O 1
ATOM 1552 N N . VAL A 1 195 ? 12.839 -15.237 -15.612 1.00 87.00 195 VAL A N 1
ATOM 1553 C CA . VAL A 1 195 ? 12.625 -15.761 -14.258 1.00 87.00 195 VAL A CA 1
ATOM 1554 C C . VAL A 1 195 ? 12.297 -14.606 -13.329 1.00 87.00 195 VAL A C 1
ATOM 1556 O O . VAL A 1 195 ? 12.971 -13.579 -13.355 1.00 87.00 195 VAL A O 1
ATOM 1559 N N . ARG A 1 196 ? 11.256 -14.766 -12.510 1.00 85.56 196 ARG A N 1
ATOM 1560 C CA . ARG A 1 196 ? 10.888 -13.783 -11.487 1.00 85.56 196 ARG A CA 1
ATOM 1561 C C . ARG A 1 196 ? 11.982 -13.699 -10.424 1.00 85.56 196 ARG A C 1
ATOM 1563 O O . ARG A 1 196 ? 12.447 -14.726 -9.940 1.00 85.56 196 ARG A O 1
ATOM 1570 N N . VAL A 1 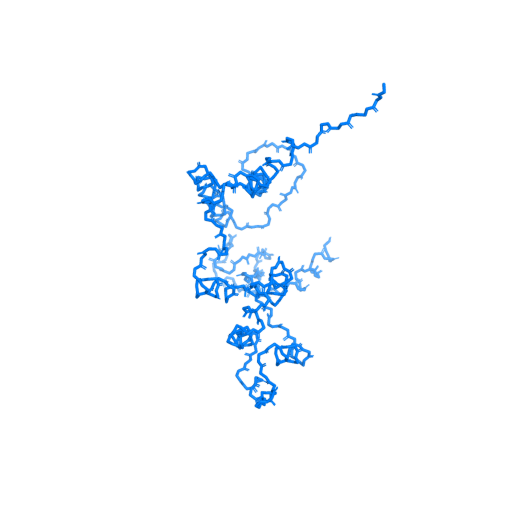197 ? 12.313 -12.479 -10.023 1.00 82.81 197 VAL A N 1
ATOM 1571 C CA . VAL A 1 197 ? 13.277 -12.181 -8.963 1.00 82.81 197 VAL A CA 1
ATOM 1572 C C . VAL A 1 197 ? 12.519 -11.665 -7.743 1.00 82.81 197 VAL A C 1
ATOM 1574 O O . VAL A 1 197 ? 11.756 -10.701 -7.840 1.00 82.81 197 VAL A O 1
ATOM 1577 N N . THR A 1 198 ? 12.692 -12.309 -6.588 1.00 80.56 198 THR A N 1
ATOM 1578 C CA . THR A 1 198 ? 12.191 -11.765 -5.316 1.00 80.56 198 THR A CA 1
ATOM 1579 C C . THR A 1 198 ? 13.118 -10.656 -4.810 1.00 80.56 198 THR A C 1
ATOM 1581 O O . THR A 1 198 ? 14.301 -10.653 -5.145 1.00 80.56 198 THR A O 1
ATOM 1584 N N . PRO A 1 199 ? 12.649 -9.712 -3.981 1.00 79.56 199 PRO A N 1
ATOM 1585 C CA . PRO A 1 199 ? 13.520 -8.642 -3.491 1.00 79.56 199 PRO A CA 1
ATOM 1586 C C . PRO A 1 199 ? 14.715 -9.131 -2.683 1.00 79.56 199 PRO A C 1
ATOM 1588 O O . PRO A 1 199 ? 15.793 -8.567 -2.833 1.00 79.56 199 PRO A O 1
ATOM 1591 N N . GLN A 1 200 ? 14.575 -10.225 -1.927 1.00 77.12 200 GLN A N 1
ATOM 1592 C CA . GLN A 1 200 ? 15.728 -10.856 -1.284 1.00 77.12 200 GLN A CA 1
ATOM 1593 C C . GLN A 1 200 ? 16.735 -11.367 -2.321 1.00 77.12 200 GLN A C 1
ATOM 1595 O O . GLN A 1 200 ? 17.907 -11.034 -2.231 1.00 77.12 200 GLN A O 1
ATOM 1600 N N . GLN A 1 201 ? 16.281 -12.077 -3.361 1.00 80.94 201 GLN A N 1
ATOM 1601 C CA . GLN A 1 201 ? 17.163 -12.526 -4.445 1.00 80.94 201 GLN A CA 1
ATOM 1602 C C . GLN A 1 201 ? 17.822 -11.354 -5.179 1.00 80.94 201 GLN A C 1
ATOM 1604 O O . GLN A 1 201 ? 18.970 -11.459 -5.594 1.00 80.94 201 GLN A O 1
ATOM 1609 N N . PHE A 1 202 ? 17.114 -10.235 -5.348 1.00 82.06 202 PHE A N 1
ATOM 1610 C CA . PHE A 1 202 ? 17.680 -9.021 -5.930 1.00 82.06 202 PHE A CA 1
ATOM 1611 C C . PHE A 1 202 ? 18.802 -8.446 -5.062 1.00 82.06 202 PHE A C 1
ATOM 1613 O O . PHE A 1 202 ? 19.868 -8.132 -5.586 1.00 82.06 202 PHE A O 1
ATOM 1620 N N . VAL A 1 203 ? 18.586 -8.349 -3.747 1.00 81.44 203 VAL A N 1
ATOM 1621 C CA . VAL A 1 203 ? 19.616 -7.906 -2.798 1.00 81.44 203 VAL A CA 1
ATOM 1622 C C . VAL A 1 203 ? 20.802 -8.867 -2.805 1.00 81.44 203 VAL A C 1
ATOM 1624 O O . VAL A 1 203 ? 21.935 -8.411 -2.919 1.00 81.44 203 VAL A O 1
ATOM 1627 N N . ASP A 1 204 ? 20.559 -10.176 -2.771 1.00 82.69 204 ASP A N 1
ATOM 1628 C CA . ASP A 1 204 ? 21.619 -11.183 -2.821 1.00 82.69 204 ASP A CA 1
ATOM 1629 C C . ASP A 1 204 ? 22.447 -11.032 -4.108 1.00 82.69 204 ASP A C 1
ATOM 1631 O O . ASP A 1 204 ? 23.671 -10.978 -4.049 1.00 82.69 204 ASP A O 1
ATOM 1635 N N . MET A 1 205 ? 21.804 -10.855 -5.270 1.00 79.94 205 MET A N 1
ATOM 1636 C CA . MET A 1 205 ? 22.502 -10.596 -6.537 1.00 79.94 205 MET A CA 1
ATOM 1637 C C . MET A 1 205 ? 23.378 -9.336 -6.500 1.00 79.94 205 MET A C 1
ATOM 1639 O O . MET A 1 205 ? 24.429 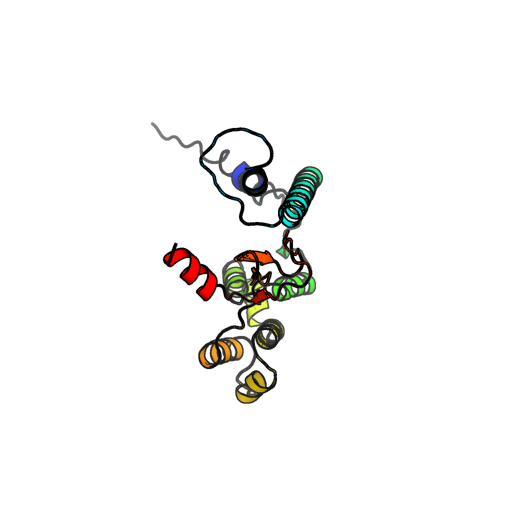-9.328 -7.131 1.00 79.94 205 MET A O 1
ATOM 1643 N N . LEU A 1 206 ? 22.973 -8.288 -5.773 1.00 75.56 206 LEU A N 1
ATOM 1644 C CA . LEU A 1 206 ? 23.782 -7.076 -5.594 1.00 75.56 206 LEU A CA 1
ATOM 1645 C C . LEU A 1 206 ? 24.964 -7.275 -4.641 1.00 75.56 206 LEU A C 1
ATOM 1647 O O . LEU A 1 206 ? 25.964 -6.583 -4.784 1.00 75.56 206 LEU A O 1
ATOM 1651 N N . LEU A 1 207 ? 24.857 -8.190 -3.675 1.00 72.62 207 LEU A N 1
ATOM 1652 C CA . LEU A 1 207 ? 25.931 -8.495 -2.724 1.00 72.62 207 LEU A CA 1
ATOM 1653 C C . LEU A 1 207 ? 27.042 -9.367 -3.331 1.00 72.62 207 LEU A C 1
ATOM 1655 O O . LEU A 1 207 ? 28.148 -9.393 -2.798 1.00 72.62 207 LEU A O 1
ATOM 1659 N N . PHE A 1 208 ? 26.752 -10.079 -4.425 1.00 61.47 208 PHE A N 1
ATOM 1660 C CA . PHE A 1 208 ? 27.713 -10.907 -5.167 1.00 61.47 208 PHE A CA 1
ATOM 1661 C C . PHE A 1 208 ? 28.288 -10.221 -6.425 1.00 61.47 208 PHE A C 1
ATOM 1663 O O . PHE A 1 208 ? 28.974 -10.881 -7.210 1.00 61.47 208 PHE A O 1
ATOM 1670 N N . LEU A 1 209 ? 28.006 -8.927 -6.621 1.00 53.03 209 LEU A N 1
ATOM 1671 C CA . LEU A 1 209 ? 28.598 -8.057 -7.650 1.00 53.03 209 LEU A CA 1
ATOM 1672 C C . LEU A 1 209 ? 29.765 -7.246 -7.074 1.00 53.03 209 LEU A C 1
ATOM 1674 O O . LEU A 1 209 ? 30.748 -7.058 -7.825 1.00 53.03 209 LEU A O 1
#

InterPro domains:
  IPR001810 F-box domain [PS50181] (80-128)
  IPR036047 F-box-like domain superfamily [SSF81383] (82-187)
  IPR040394 F-box only protein 25/32 [PTHR13123] (9-207)

Organism: NCBI:txid310955

Sequence (209 aa):
MTFRLNKTSVEKDVHVSTARELVNRFGTGLEGNIAGVTFPKRSIVGSPQIVSQQLGSCSNLLDLISERQPKTLSDSNEDSVTFLDLPKEVISKILQKLPDHIGLIEMAKAHETFEALVDGQAKLWDRLSQFHFTQEQIDKHKTKEFTGRPLFFTLKKYYGLREHYADLIHICCHCKALFWKDHGHPCVSRDAPSVRVTPQQFVDMLLFL

Secondary structure (DSSP, 8-state):
-------SSSSTTHHHHHHHHHHHHHHHHH-TTSS----------S-HHHHHHHHHHHHHHHHHHHHH-PPPTTS--TTS--GGGS-HHHHHHHHTT-S-HHHHHHHHHH-HHHHHHHHH-HHHHHHHHHHHS-HHHHHHH-BTTB-SHHHHHHHHHHH------SS-EEEETTT--EEETTT----SSTT--EEE--HHHHHHHHHT-

pLDDT: mean 73.24, std 14.96, range [27.36, 88.69]

Foldseek 3Di:
DDDDDDDDPVVQCCPLCVVLVVLVVVLVLLCVPVDDDDDPDPDPQADPVVSVVSNVVSVVVNVVCVVVVDGDPVRDDPPDDDPVNDPLVVVLVVLLPDQDPVVLVVQLVVDVSSVCSQVVDLVSQVSNCVQFHPPVLLVVQDDPVQTRPNSNVVSCVVPNGDDDDPFWWKAFPPPRRIHTPVRDDPDPDPPTDIGTADVVNVVVVVVVD